Protein AF-A0A420N0X0-F1 (afdb_monomer_lite)

Foldseek 3Di:
DPVVVVVVVVVVVVCVQQVQWDKAKAAWDQDPLDHQWIWGPRDQFWIKIFRVVQFPDKDDDPPRMIMTTGHPPGDIDIPGDDDDPDDDDPDDDDDDCPPPDLLADAAPAADDDPPAFAAQDAAPPDPPVPPPPPDPDDQFFPVLLSNVFDPAAPQRDDTSYCFQVRSQNSNCVSVVVVQQDDDPLARAFDPGPSRGGRALRSVVSVLV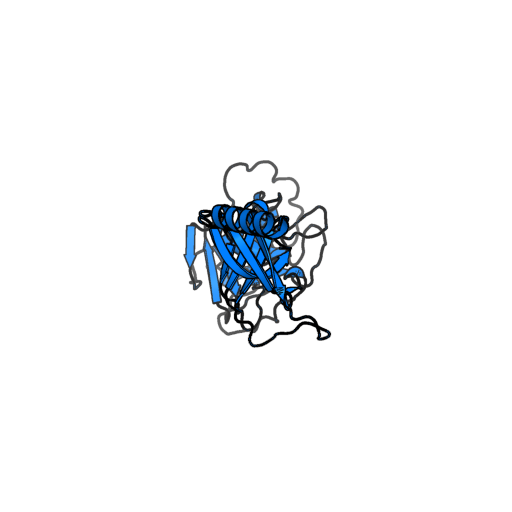VPFPDKDQDDAAPPAKKWKWFDDSVRRVRTGTWMAGSPNSYIRGPHDHPPTGIIIGGD

Structure (mmCIF, N/CA/C/O backbone):
data_AF-A0A420N0X0-F1
#
_entry.id   AF-A0A420N0X0-F1
#
loop_
_atom_site.group_PDB
_atom_site.id
_atom_site.type_symbol
_atom_site.label_atom_id
_atom_site.label_alt_id
_atom_site.label_comp_id
_atom_site.label_asym_id
_atom_site.label_entity_id
_atom_site.label_seq_id
_atom_site.pdbx_PDB_ins_code
_atom_site.Cartn_x
_atom_site.Cartn_y
_atom_site.Cartn_z
_atom_site.occupancy
_atom_site.B_iso_or_equiv
_atom_site.auth_seq_id
_atom_site.auth_comp_id
_atom_site.auth_asym_id
_atom_site.auth_atom_id
_atom_site.pdbx_PDB_model_num
ATOM 1 N N . MET A 1 1 ? 3.511 55.403 36.214 1.00 52.53 1 MET A N 1
ATOM 2 C CA . MET A 1 1 ? 2.326 54.739 36.809 1.00 52.53 1 MET A CA 1
ATOM 3 C C . MET A 1 1 ? 1.288 54.329 35.747 1.00 52.53 1 MET A C 1
ATOM 5 O O . MET A 1 1 ? 0.182 53.965 36.110 1.00 52.53 1 MET A O 1
ATOM 9 N N . THR A 1 2 ? 1.637 54.361 34.453 1.00 56.25 2 THR A N 1
ATOM 10 C CA . THR A 1 2 ? 0.766 54.036 33.304 1.00 56.25 2 THR A CA 1
ATOM 11 C C . THR A 1 2 ? 1.051 52.654 32.694 1.00 56.25 2 THR A C 1
ATOM 13 O O . THR A 1 2 ? 0.109 52.002 32.267 1.00 56.25 2 THR A O 1
ATOM 16 N N . ASP A 1 3 ? 2.294 52.160 32.768 1.00 58.34 3 ASP A N 1
ATOM 17 C CA . ASP A 1 3 ? 2.718 50.844 32.235 1.00 58.34 3 ASP A CA 1
ATOM 18 C C . ASP A 1 3 ? 1.983 49.650 32.867 1.00 58.34 3 ASP A C 1
ATOM 20 O O . ASP A 1 3 ? 1.479 48.767 32.182 1.00 58.34 3 ASP A O 1
ATOM 24 N N . TYR A 1 4 ? 1.833 49.658 34.196 1.00 57.97 4 TYR A N 1
ATOM 25 C CA . TYR A 1 4 ? 1.230 48.539 34.931 1.00 57.97 4 TYR A CA 1
ATOM 26 C C . TYR A 1 4 ? -0.232 48.266 34.547 1.00 57.97 4 TYR A C 1
ATOM 28 O O . TYR A 1 4 ? -0.685 47.126 34.620 1.00 57.97 4 TYR A O 1
ATOM 36 N N . ASN A 1 5 ? -0.976 49.299 34.138 1.00 63.66 5 ASN A N 1
ATOM 37 C CA . ASN A 1 5 ? -2.372 49.144 33.730 1.00 63.66 5 ASN A CA 1
ATOM 38 C C . ASN A 1 5 ? -2.495 48.616 32.295 1.00 63.66 5 ASN A C 1
ATOM 40 O O . ASN A 1 5 ? -3.451 47.902 31.998 1.00 63.66 5 ASN A O 1
ATOM 44 N N . GLU A 1 6 ? -1.548 48.935 31.410 1.00 67.44 6 GLU A N 1
ATOM 45 C CA . GLU A 1 6 ? -1.510 48.364 30.060 1.00 67.44 6 GLU A CA 1
ATOM 46 C C . GLU A 1 6 ? -1.116 46.885 30.103 1.00 67.44 6 GLU A C 1
ATOM 48 O O . GLU A 1 6 ? -1.790 46.059 29.480 1.00 67.44 6 GLU A O 1
ATOM 53 N N . ASP A 1 7 ? -0.128 46.530 30.927 1.00 71.69 7 ASP A N 1
ATOM 54 C CA . ASP A 1 7 ? 0.277 45.140 31.142 1.00 71.69 7 ASP A CA 1
ATOM 55 C C . ASP A 1 7 ? -0.842 44.304 31.770 1.00 71.69 7 ASP A C 1
ATOM 57 O O . ASP A 1 7 ? -1.149 43.211 31.287 1.00 71.69 7 ASP A O 1
ATOM 61 N N . LEU A 1 8 ? -1.528 44.829 32.791 1.00 72.06 8 LEU A N 1
ATOM 62 C CA . LEU A 1 8 ? -2.648 44.125 33.419 1.00 72.06 8 LEU A CA 1
ATOM 63 C C . LEU A 1 8 ? -3.812 43.916 32.440 1.00 72.06 8 LEU A C 1
ATOM 65 O O . LEU A 1 8 ? -4.370 42.822 32.370 1.00 72.06 8 LEU A O 1
ATOM 69 N N . ASN A 1 9 ? -4.159 44.927 31.640 1.00 76.00 9 ASN A N 1
ATOM 70 C CA . ASN A 1 9 ? -5.218 44.807 30.635 1.00 76.00 9 ASN A CA 1
ATOM 71 C C . ASN A 1 9 ? -4.851 43.820 29.518 1.00 76.00 9 ASN A C 1
ATOM 73 O O . ASN A 1 9 ? -5.717 43.086 29.033 1.00 76.00 9 ASN A O 1
ATOM 77 N N . LYS A 1 10 ? -3.574 43.760 29.127 1.00 73.88 10 LYS A N 1
ATOM 78 C CA . LYS A 1 10 ? -3.067 42.778 28.165 1.00 73.88 10 LYS A CA 1
ATOM 79 C C . LYS A 1 10 ? -3.180 41.357 28.718 1.00 73.88 10 LYS A C 1
ATOM 81 O O . LYS A 1 10 ? -3.700 40.487 28.023 1.00 73.88 10 LYS A O 1
ATOM 86 N N . ILE A 1 11 ? -2.795 41.148 29.978 1.00 72.00 11 ILE A N 1
ATOM 87 C CA . ILE A 1 11 ? -2.920 39.858 30.673 1.00 72.00 11 ILE A CA 1
ATOM 88 C C . ILE A 1 11 ? -4.391 39.432 30.769 1.00 72.00 11 ILE A C 1
ATOM 90 O O . ILE A 1 11 ? -4.732 38.317 30.382 1.00 72.00 11 ILE A O 1
ATOM 94 N N . LEU A 1 12 ? -5.285 40.328 31.201 1.00 77.06 12 LEU A N 1
ATOM 95 C CA . LEU A 1 12 ? -6.719 40.034 31.317 1.00 77.06 12 LEU A CA 1
ATOM 96 C C . LEU A 1 12 ? -7.356 39.677 29.965 1.00 77.06 12 LEU A C 1
ATOM 98 O O . LEU A 1 12 ? -8.193 38.779 29.891 1.00 77.06 12 LEU A O 1
ATOM 102 N N . LYS A 1 13 ? -6.942 40.340 28.878 1.00 74.31 13 LYS A N 1
ATOM 103 C CA . LYS A 1 13 ? -7.421 40.043 27.520 1.00 74.31 13 LYS A CA 1
ATOM 104 C C . LYS A 1 13 ? -6.895 38.701 26.996 1.00 74.31 13 LYS A C 1
ATOM 106 O O . LYS A 1 13 ? -7.635 37.980 26.322 1.00 74.31 13 LYS A O 1
ATOM 111 N N . MET A 1 14 ? -5.647 38.350 27.314 1.00 71.94 14 MET A N 1
ATOM 112 C CA . MET A 1 14 ? -5.071 37.040 26.989 1.00 71.94 14 MET A CA 1
ATOM 113 C C . MET A 1 14 ? -5.798 35.923 27.744 1.00 71.94 14 MET A C 1
ATOM 115 O O . MET A 1 14 ? -6.245 34.966 27.119 1.00 71.94 14 MET A O 1
ATOM 119 N N . GLU A 1 15 ? -6.023 36.080 29.049 1.00 74.12 15 GLU A N 1
ATOM 120 C CA . GLU A 1 15 ? -6.767 35.1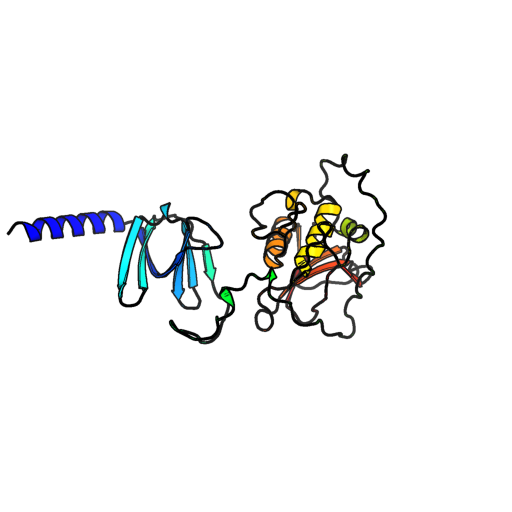11 29.866 1.00 74.12 15 GLU A CA 1
ATOM 121 C C . GLU A 1 15 ? -8.215 34.935 29.397 1.00 74.12 15 GLU A C 1
ATOM 123 O O . GLU A 1 15 ? -8.690 33.808 29.248 1.00 74.12 15 GLU A O 1
ATOM 128 N N . ALA A 1 16 ? -8.906 36.025 29.049 1.00 74.00 16 ALA A N 1
ATOM 129 C CA . ALA A 1 16 ? -10.247 35.943 28.474 1.00 74.00 16 ALA A CA 1
ATOM 130 C C . ALA A 1 16 ? -10.266 35.123 27.169 1.00 74.00 16 ALA A C 1
ATOM 132 O O . ALA A 1 16 ? -11.158 34.298 26.973 1.00 74.00 16 ALA A O 1
ATOM 133 N N . THR A 1 17 ? -9.253 35.294 26.312 1.00 72.94 17 THR A N 1
ATOM 134 C CA . THR A 1 17 ? -9.111 34.560 25.040 1.00 72.94 17 THR A CA 1
ATOM 135 C C . THR A 1 17 ? -8.768 33.081 25.266 1.00 72.94 17 THR A C 1
ATOM 137 O O . THR A 1 17 ? -9.271 32.210 24.559 1.00 72.94 17 THR A O 1
ATOM 140 N N . ARG A 1 18 ? -7.962 32.780 26.290 1.00 82.00 18 ARG A N 1
ATOM 141 C CA . ARG A 1 18 ? -7.513 31.422 26.641 1.00 82.00 18 ARG A CA 1
ATOM 142 C C . ARG A 1 18 ? -8.546 30.615 27.431 1.00 82.00 18 ARG A C 1
ATOM 144 O O . ARG A 1 18 ? -8.482 29.391 27.408 1.00 82.00 18 ARG A O 1
ATOM 151 N N . SER A 1 19 ? -9.507 31.270 28.086 1.00 78.12 19 SER A N 1
ATOM 152 C CA . SER A 1 19 ? -10.471 30.659 29.024 1.00 78.12 19 SER A CA 1
ATOM 153 C C . SER A 1 19 ? -11.288 29.478 28.476 1.00 78.12 19 SER A C 1
ATOM 155 O O . SER A 1 19 ? -11.761 28.647 29.247 1.00 78.12 19 SER A O 1
ATOM 157 N N . SER A 1 20 ? -11.442 29.381 27.153 1.00 78.25 20 SER A N 1
ATOM 158 C CA . SER A 1 20 ? -12.161 28.296 26.469 1.00 78.25 20 SER A CA 1
ATOM 159 C C . SER A 1 20 ? -11.265 27.439 25.570 1.00 78.25 20 SER A C 1
ATOM 161 O O . SER A 1 20 ? -11.764 26.595 24.831 1.00 78.25 20 SER A O 1
ATOM 163 N N . ALA A 1 21 ? -9.951 27.650 25.602 1.00 87.06 21 ALA A N 1
ATOM 164 C CA . ALA A 1 21 ? -8.992 26.967 24.748 1.00 87.06 21 ALA A CA 1
ATOM 165 C C . ALA A 1 21 ? -8.306 25.808 25.470 1.00 87.06 21 ALA A C 1
ATOM 167 O O . ALA A 1 21 ? -8.185 25.785 26.694 1.00 87.06 21 ALA A O 1
ATOM 168 N N . ILE A 1 22 ? -7.820 24.847 24.689 1.00 87.88 22 ILE A N 1
ATOM 169 C CA . ILE A 1 22 ? -7.028 23.724 25.189 1.00 87.88 22 ILE A CA 1
ATOM 170 C C . ILE A 1 22 ? -5.561 24.040 24.924 1.00 87.88 22 ILE A C 1
ATOM 172 O O . ILE A 1 22 ? -5.190 24.344 23.788 1.00 87.88 22 ILE A O 1
ATOM 176 N N . SER A 1 23 ? -4.727 23.981 25.960 1.00 91.38 23 SER A N 1
ATOM 177 C CA . SER A 1 23 ? -3.298 24.240 25.822 1.00 91.38 23 SER A CA 1
ATOM 178 C C . SER A 1 23 ? -2.506 22.967 25.528 1.00 91.38 23 SER A C 1
ATOM 180 O O . SER A 1 23 ? -2.773 21.898 26.079 1.00 91.38 23 SER A O 1
ATOM 182 N N . TYR A 1 24 ? -1.499 23.102 24.667 1.00 90.00 24 TYR A N 1
ATOM 183 C CA . TYR A 1 24 ? -0.512 22.067 24.375 1.00 90.00 24 TYR A CA 1
ATOM 184 C C . TYR A 1 24 ? 0.879 22.662 24.523 1.00 90.00 24 TYR A C 1
ATOM 186 O O . TYR A 1 24 ? 1.137 23.769 24.057 1.00 90.00 24 TYR A O 1
ATOM 194 N N . GLU A 1 25 ? 1.781 21.929 25.162 1.00 90.88 25 GLU A N 1
ATOM 195 C CA . GLU A 1 25 ? 3.159 22.365 25.357 1.00 90.88 25 GLU A CA 1
ATOM 196 C C . GLU A 1 25 ? 4.119 21.315 24.818 1.00 90.88 25 GLU A C 1
ATOM 198 O O . GLU A 1 25 ? 3.976 20.131 25.119 1.00 90.88 25 GLU A O 1
ATOM 203 N N . GLY A 1 26 ? 5.098 21.748 24.029 1.00 87.88 26 GLY A N 1
ATOM 204 C CA . GLY A 1 26 ? 6.018 20.840 23.363 1.00 87.88 26 GLY A CA 1
ATOM 205 C C . GLY A 1 26 ? 7.037 21.552 22.488 1.00 87.88 26 GLY A C 1
ATOM 206 O O . GLY A 1 26 ? 7.177 22.769 22.543 1.00 87.88 26 GLY A O 1
ATOM 207 N N . HIS A 1 27 ? 7.748 20.792 21.663 1.00 85.56 27 HIS A N 1
ATOM 208 C CA . HIS A 1 27 ? 8.569 21.353 20.587 1.00 85.56 27 HIS A CA 1
ATOM 209 C C . HIS A 1 27 ? 7.736 21.523 19.323 1.00 85.56 27 HIS A C 1
ATOM 211 O O . HIS A 1 27 ? 6.922 20.651 19.020 1.00 85.56 27 HIS A O 1
ATOM 217 N N . SER A 1 28 ? 7.957 22.602 18.575 1.00 86.44 28 SER A N 1
ATOM 218 C CA . SER A 1 28 ? 7.188 22.878 17.361 1.00 86.44 28 SER A CA 1
ATOM 219 C C . SER A 1 28 ? 8.003 22.910 16.085 1.00 86.44 28 SER A C 1
ATOM 221 O O . SER A 1 28 ? 9.172 23.299 16.084 1.00 86.44 28 SER A O 1
ATOM 223 N N . ARG A 1 29 ? 7.346 22.554 14.982 1.00 83.69 29 ARG A N 1
ATOM 224 C CA . ARG A 1 29 ? 7.850 22.707 13.615 1.00 83.69 29 ARG A CA 1
ATOM 225 C C . ARG A 1 29 ? 6.670 22.770 12.649 1.00 83.69 29 ARG A C 1
ATOM 227 O O . ARG A 1 29 ? 5.638 22.165 12.925 1.00 83.69 29 ARG A O 1
ATOM 234 N N . ASP A 1 30 ? 6.847 23.424 11.511 1.00 80.94 30 ASP A N 1
ATOM 235 C CA . ASP A 1 30 ? 5.879 23.366 10.414 1.00 80.94 30 ASP A CA 1
ATOM 236 C C . ASP A 1 30 ? 5.647 21.908 9.987 1.00 80.94 30 ASP A C 1
ATOM 238 O O . ASP A 1 30 ? 6.602 21.134 9.808 1.00 80.94 30 ASP A O 1
ATOM 242 N N . ASP A 1 31 ? 4.383 21.527 9.813 1.00 78.19 31 ASP A N 1
ATOM 243 C CA . ASP A 1 31 ? 4.029 20.212 9.297 1.00 78.19 31 ASP A CA 1
ATOM 244 C C . ASP A 1 31 ? 4.279 20.154 7.789 1.00 78.19 31 ASP A C 1
ATOM 246 O O . ASP A 1 31 ? 3.581 20.756 6.974 1.00 78.19 31 ASP A O 1
ATOM 250 N N . ARG A 1 32 ? 5.286 19.380 7.386 1.00 75.38 32 ARG A N 1
ATOM 251 C CA . ARG A 1 32 ? 5.623 19.213 5.966 1.00 75.38 32 ARG A CA 1
ATOM 252 C C . ARG A 1 32 ? 4.644 18.322 5.207 1.00 75.38 32 ARG A C 1
ATOM 254 O O . ARG A 1 32 ? 4.681 18.319 3.979 1.00 75.38 32 ARG A O 1
ATOM 261 N N . ASN A 1 33 ? 3.811 17.551 5.904 1.00 66.44 33 ASN A N 1
ATOM 262 C CA . ASN A 1 33 ? 2.796 16.709 5.273 1.00 66.44 33 ASN A CA 1
ATOM 263 C C . ASN A 1 33 ? 1.475 17.463 5.075 1.00 66.44 33 ASN A C 1
ATOM 265 O O . ASN A 1 33 ? 0.725 17.125 4.163 1.00 66.44 33 ASN A O 1
ATOM 269 N N . PHE A 1 34 ? 1.217 18.493 5.887 1.00 71.25 34 PHE A N 1
ATOM 270 C CA . PHE A 1 34 ? -0.004 19.296 5.851 1.00 71.25 34 PHE A CA 1
ATOM 271 C C . PHE A 1 34 ? 0.348 20.795 5.845 1.00 71.25 34 PHE A C 1
ATOM 273 O O . PHE A 1 34 ? 0.503 21.393 6.907 1.00 71.25 34 PHE A O 1
ATOM 280 N N . PRO A 1 35 ? 0.505 21.428 4.665 1.00 82.31 35 PRO A N 1
ATOM 281 C CA . PRO A 1 35 ? 0.811 22.855 4.578 1.00 82.31 35 PRO A CA 1
ATOM 282 C C . PRO A 1 35 ? -0.202 23.711 5.348 1.00 82.31 35 PRO A C 1
ATOM 284 O O . PRO A 1 35 ? -1.406 23.525 5.192 1.00 82.31 35 PRO A O 1
ATOM 287 N N . GLY A 1 36 ? 0.292 24.657 6.150 1.00 85.81 36 GLY A N 1
ATOM 288 C CA . GLY A 1 36 ? -0.541 25.480 7.035 1.00 85.81 36 GLY A CA 1
ATOM 289 C C . GLY A 1 36 ? -0.855 24.832 8.385 1.00 85.81 36 GLY A C 1
ATOM 290 O O . GLY A 1 36 ? -1.659 25.376 9.133 1.00 85.81 36 GLY A O 1
ATOM 291 N N . HIS A 1 37 ? -0.242 23.687 8.704 1.00 90.31 37 HIS A N 1
ATOM 292 C CA . HIS A 1 37 ? -0.317 23.081 10.028 1.00 90.31 37 HIS A CA 1
ATOM 293 C C . HIS A 1 37 ? 0.990 23.232 10.812 1.00 90.31 37 HIS A C 1
ATOM 295 O O . HIS A 1 37 ? 2.091 23.199 10.257 1.00 90.31 37 HIS A O 1
ATOM 301 N N . LEU A 1 38 ? 0.853 23.283 12.135 1.00 88.31 38 LEU A N 1
ATOM 302 C CA . LEU A 1 38 ? 1.939 23.253 13.101 1.00 88.31 38 LEU A CA 1
ATOM 303 C C . LEU A 1 38 ? 1.963 21.902 13.824 1.00 88.31 38 LEU A C 1
ATOM 305 O O . LEU A 1 38 ? 0.990 21.505 14.473 1.00 88.31 38 LEU A O 1
ATOM 309 N N . LEU A 1 39 ? 3.104 21.217 13.764 1.00 86.75 39 LEU A N 1
ATOM 310 C CA . LEU A 1 39 ? 3.369 20.055 14.604 1.00 86.75 39 LEU A CA 1
ATOM 311 C C . LEU A 1 39 ? 3.791 20.505 15.999 1.00 86.75 39 LEU A C 1
ATOM 313 O O . LEU A 1 39 ? 4.674 21.348 16.136 1.00 86.75 39 LEU A O 1
ATOM 317 N N . VAL A 1 40 ? 3.215 19.885 17.027 1.00 88.56 40 VAL A N 1
ATOM 318 C CA . VAL A 1 40 ? 3.589 20.049 18.434 1.00 88.56 40 VAL A CA 1
ATOM 319 C C . VAL A 1 40 ? 3.908 18.690 19.042 1.00 88.56 40 VAL A C 1
ATOM 321 O O . VAL A 1 40 ? 3.034 17.848 19.258 1.00 88.56 40 VAL A O 1
ATOM 324 N N . VAL A 1 41 ? 5.187 18.484 19.340 1.00 83.19 41 VAL A N 1
ATOM 325 C CA . VAL A 1 41 ? 5.725 17.298 20.009 1.00 83.19 41 VAL A CA 1
ATOM 326 C C . VAL A 1 41 ? 5.617 17.504 21.515 1.00 83.19 41 VAL A C 1
ATOM 328 O O . VAL A 1 41 ? 6.493 18.110 22.132 1.00 83.19 41 VAL A O 1
ATOM 331 N N . VAL A 1 42 ? 4.525 17.016 22.102 1.00 83.25 42 VAL A N 1
ATOM 332 C CA . VAL A 1 42 ? 4.244 17.131 23.545 1.00 83.25 42 VAL A CA 1
ATOM 333 C C . VAL A 1 42 ? 5.092 16.145 24.344 1.00 83.25 42 VAL A C 1
ATOM 335 O O . VAL A 1 42 ? 5.562 16.441 25.442 1.00 83.25 42 VAL A O 1
ATOM 338 N N . SER A 1 43 ? 5.315 14.960 23.783 1.00 73.31 43 SER A N 1
ATOM 339 C CA . SER A 1 43 ? 6.202 13.943 24.338 1.00 73.31 43 SER A CA 1
ATOM 340 C C . SER A 1 43 ? 6.759 13.060 23.214 1.00 73.31 43 SER A C 1
ATOM 342 O O . SER A 1 43 ? 6.263 13.132 22.087 1.00 73.31 43 SER A O 1
ATOM 344 N N . PRO A 1 44 ? 7.733 12.174 23.496 1.00 62.12 44 PRO A N 1
ATOM 345 C CA . PRO A 1 44 ? 8.214 11.193 22.517 1.00 62.12 44 PRO A CA 1
ATOM 346 C C . PRO A 1 44 ? 7.115 10.289 21.936 1.00 62.12 44 PRO A C 1
ATOM 348 O O . PRO A 1 44 ? 7.302 9.667 20.898 1.00 62.12 44 PRO A O 1
ATOM 351 N N . GLU A 1 45 ? 5.970 10.189 22.611 1.00 58.69 45 GLU A N 1
ATOM 352 C CA . GLU A 1 45 ? 4.874 9.296 22.237 1.00 58.69 45 GLU A CA 1
ATOM 353 C C . GLU A 1 45 ? 3.652 10.037 21.697 1.00 58.69 45 GLU A C 1
ATOM 355 O O . GLU A 1 45 ? 2.704 9.397 21.237 1.00 58.69 45 GLU A O 1
ATOM 360 N N . VAL A 1 46 ? 3.640 11.366 21.796 1.00 71.50 46 VAL A N 1
ATOM 361 C CA . VAL A 1 46 ? 2.466 12.185 21.521 1.00 71.50 46 VAL A CA 1
ATOM 362 C C . VAL A 1 46 ? 2.885 13.407 20.723 1.00 71.50 46 VAL A C 1
ATOM 364 O O . VAL A 1 46 ? 3.448 14.365 21.259 1.00 71.50 46 VAL A O 1
ATOM 367 N N . ILE A 1 47 ? 2.551 13.368 19.438 1.00 83.25 47 ILE A N 1
ATOM 368 C CA . ILE A 1 47 ? 2.690 14.492 18.522 1.00 83.25 47 ILE A CA 1
ATOM 369 C C . ILE A 1 47 ? 1.292 14.878 18.053 1.00 83.25 47 ILE A C 1
ATOM 371 O O . ILE A 1 47 ? 0.470 14.014 17.743 1.00 83.25 47 ILE A O 1
ATOM 375 N N . TYR A 1 48 ? 1.020 16.173 18.006 1.00 86.81 48 TYR A N 1
ATOM 376 C CA . TYR A 1 48 ? -0.195 16.712 17.415 1.00 86.81 48 TYR A CA 1
ATOM 377 C C . TYR A 1 48 ? 0.151 17.531 16.181 1.00 86.81 48 TYR A C 1
ATOM 379 O O . TYR A 1 48 ? 1.145 18.245 16.197 1.00 86.81 48 TYR A O 1
ATOM 387 N N . SER A 1 49 ? -0.668 17.447 15.138 1.00 89.56 49 SER A N 1
ATOM 388 C CA . SER A 1 49 ? -0.681 18.417 14.040 1.00 89.56 49 SER A CA 1
ATOM 389 C C . SER A 1 49 ? -1.966 19.228 14.129 1.00 89.56 49 SER A C 1
ATOM 391 O O . SER A 1 49 ? -3.055 18.642 14.145 1.00 89.56 49 SER A O 1
ATOM 393 N N . PHE A 1 50 ? -1.842 20.550 14.220 1.00 91.94 50 PHE A N 1
ATOM 394 C CA . PHE A 1 50 ? -2.964 21.488 14.276 1.00 91.94 50 PHE A CA 1
ATOM 395 C C . PHE A 1 50 ? -2.919 22.418 13.074 1.00 91.94 50 PHE A C 1
ATOM 397 O O . PHE A 1 50 ? -1.841 22.882 12.723 1.00 91.94 50 PHE A O 1
ATOM 404 N N . ASP A 1 51 ? -4.071 22.723 12.484 1.00 91.06 51 ASP A N 1
ATOM 405 C CA . ASP A 1 51 ? -4.184 23.823 11.523 1.00 91.06 51 ASP A CA 1
ATOM 406 C C . ASP A 1 51 ? -3.800 25.137 12.231 1.00 91.06 51 ASP A C 1
ATOM 408 O O . ASP A 1 51 ? -4.275 25.409 13.338 1.00 91.06 51 ASP A O 1
ATOM 412 N N . GLU A 1 52 ? -2.923 25.947 11.635 1.00 91.81 52 GLU A N 1
ATOM 413 C CA . GLU A 1 52 ? -2.482 27.213 12.231 1.00 91.81 52 GLU A CA 1
ATOM 414 C C . GLU A 1 52 ? -3.649 28.174 12.491 1.00 91.81 52 GLU A C 1
ATOM 416 O O . GLU A 1 52 ? -3.588 28.974 13.423 1.00 91.81 52 GLU A O 1
ATOM 421 N N . THR A 1 53 ? -4.740 28.072 11.725 1.00 91.81 53 THR A N 1
ATOM 422 C CA . THR A 1 53 ? -5.953 28.883 11.914 1.00 91.81 53 THR A CA 1
ATOM 423 C C . THR A 1 53 ? -6.749 28.500 13.169 1.00 91.81 53 THR A C 1
ATOM 425 O O . THR A 1 53 ? -7.530 29.313 13.679 1.00 91.81 53 THR A O 1
ATOM 428 N N . ASP A 1 54 ? -6.526 27.297 13.709 1.00 91.00 54 ASP A N 1
ATOM 429 C CA . ASP A 1 54 ? -7.118 26.828 14.966 1.00 91.00 54 ASP A CA 1
ATOM 430 C C . ASP A 1 54 ? -6.280 27.213 16.200 1.00 91.00 54 ASP A C 1
ATOM 432 O O . ASP A 1 54 ? -6.770 27.124 17.336 1.00 91.00 54 ASP A O 1
ATOM 436 N N . ILE A 1 55 ? -5.039 27.674 15.997 1.00 92.44 55 ILE A N 1
ATOM 437 C CA . ILE A 1 55 ? -4.145 28.158 17.052 1.00 92.44 55 ILE A CA 1
ATOM 438 C C . ILE A 1 55 ? -4.469 29.623 17.335 1.00 92.44 55 ILE A C 1
ATOM 440 O O . ILE A 1 55 ? -4.219 30.510 16.523 1.00 92.44 55 ILE A O 1
ATOM 444 N N . ILE A 1 56 ? -5.028 29.891 18.513 1.00 92.12 56 ILE A N 1
ATOM 445 C CA . ILE A 1 56 ? -5.486 31.236 18.882 1.00 92.12 56 ILE A CA 1
ATOM 446 C C . ILE A 1 56 ? -4.414 32.056 19.604 1.00 92.12 56 ILE A C 1
ATOM 448 O O . ILE A 1 56 ? -4.524 33.278 19.665 1.00 92.12 56 ILE A O 1
ATOM 452 N N . ASP A 1 57 ? -3.405 31.392 20.171 1.00 90.50 57 ASP A N 1
ATOM 453 C CA . ASP A 1 57 ? -2.284 32.043 20.843 1.00 90.50 57 ASP A CA 1
ATOM 454 C C . ASP A 1 57 ? -1.057 31.122 20.897 1.00 90.50 57 ASP A C 1
ATOM 456 O O . ASP A 1 57 ? -1.187 29.891 20.900 1.00 90.50 57 ASP A O 1
ATOM 460 N N . ARG A 1 58 ? 0.134 31.726 20.970 1.00 91.69 58 ARG A N 1
ATOM 461 C CA . ARG A 1 58 ? 1.418 31.029 21.092 1.00 91.69 58 ARG A CA 1
ATOM 462 C C . ARG A 1 58 ? 2.354 31.765 22.044 1.00 91.69 58 ARG A C 1
ATOM 464 O O . ARG A 1 58 ? 2.525 32.977 21.960 1.00 91.69 58 ARG A O 1
ATOM 471 N N . GLU A 1 59 ? 3.005 31.004 22.907 1.00 91.69 59 GLU A N 1
ATOM 472 C CA . GLU A 1 59 ? 4.036 31.478 23.822 1.00 91.69 59 GLU A CA 1
ATOM 473 C C . GLU A 1 59 ? 5.330 30.711 23.547 1.00 91.69 59 GLU A C 1
ATOM 475 O O . GLU A 1 59 ? 5.347 29.476 23.553 1.00 91.69 59 GLU A O 1
ATOM 480 N N . GLU A 1 60 ? 6.410 31.442 23.274 1.00 86.38 60 GLU A N 1
ATOM 481 C CA . GLU A 1 60 ? 7.744 30.866 23.122 1.00 86.38 60 GLU A CA 1
ATOM 482 C C . GLU A 1 60 ? 8.400 30.734 24.497 1.00 86.38 60 GLU A C 1
ATOM 484 O O . GLU A 1 60 ? 8.640 31.722 25.190 1.00 86.38 60 GLU A O 1
ATOM 489 N N . ASN A 1 61 ? 8.714 29.499 24.877 1.00 80.31 61 ASN A N 1
ATOM 490 C CA . ASN A 1 61 ? 9.470 29.190 26.080 1.00 80.31 61 ASN A CA 1
ATOM 491 C C . ASN A 1 61 ? 10.958 29.030 25.734 1.00 80.31 61 ASN A C 1
ATOM 493 O O . ASN A 1 61 ? 11.359 28.845 24.580 1.00 80.31 61 ASN A O 1
ATOM 497 N N . SER A 1 62 ? 11.813 29.053 26.754 1.00 72.31 62 SER A N 1
ATOM 498 C CA . SER A 1 62 ? 13.243 28.801 26.576 1.00 72.31 62 SER A CA 1
ATOM 499 C C . SER A 1 62 ? 13.508 27.405 25.979 1.00 72.31 62 SER A C 1
ATOM 501 O O . SER A 1 62 ? 12.832 26.424 26.292 1.00 72.31 62 SER A O 1
ATOM 503 N N . GLY A 1 63 ? 14.509 27.306 25.096 1.00 61.47 63 GLY A N 1
ATOM 504 C CA . GLY A 1 63 ? 14.973 26.022 24.549 1.00 61.47 63 GLY A CA 1
ATOM 505 C C . GLY A 1 63 ? 14.082 25.393 23.468 1.00 61.47 63 GLY A C 1
ATOM 506 O O . GLY A 1 63 ? 13.939 24.172 23.445 1.00 61.47 63 GLY A O 1
ATOM 507 N N . HIS A 1 64 ? 13.499 26.196 22.567 1.00 67.31 64 HIS A N 1
ATOM 508 C CA . HIS A 1 64 ? 12.648 25.740 21.447 1.00 67.31 64 HIS A CA 1
ATOM 509 C C . HIS A 1 64 ? 11.371 25.004 21.872 1.00 67.31 64 HIS A C 1
ATOM 511 O O . HIS A 1 64 ? 10.813 24.215 21.103 1.00 67.31 64 HIS A O 1
ATOM 517 N N . ARG A 1 65 ? 10.926 25.216 23.110 1.00 79.56 65 ARG A N 1
ATOM 518 C CA . ARG A 1 65 ? 9.609 24.778 23.559 1.00 79.56 65 ARG A CA 1
ATOM 519 C C . ARG A 1 65 ? 8.624 25.894 23.281 1.00 79.56 65 ARG A C 1
ATOM 521 O O . ARG A 1 65 ? 8.936 27.058 23.499 1.00 79.56 65 ARG A O 1
ATOM 528 N N . ILE A 1 66 ? 7.431 25.536 22.852 1.00 88.94 66 ILE A N 1
ATOM 529 C 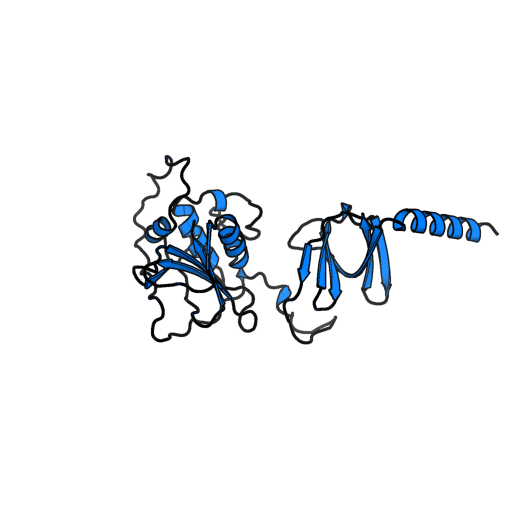CA . ILE A 1 66 ? 6.317 26.464 22.764 1.00 88.94 66 ILE A CA 1
ATOM 530 C C . ILE A 1 66 ? 5.153 25.930 23.581 1.00 88.94 66 ILE A C 1
ATOM 532 O O . ILE A 1 66 ? 5.005 24.718 23.775 1.00 88.94 66 ILE A O 1
ATOM 536 N N . ARG A 1 67 ? 4.305 26.844 24.030 1.00 92.81 67 ARG A N 1
ATOM 537 C CA . ARG A 1 67 ? 2.953 26.534 24.468 1.00 92.81 67 ARG A CA 1
ATOM 538 C C . ARG A 1 67 ? 1.986 27.175 23.486 1.00 92.81 67 ARG A C 1
ATOM 540 O O . ARG A 1 67 ? 2.096 28.361 23.199 1.00 92.81 67 ARG A O 1
ATOM 547 N N . ILE A 1 68 ? 1.055 26.392 22.963 1.00 93.19 68 ILE A N 1
ATOM 548 C CA . ILE A 1 68 ? -0.016 26.886 22.099 1.00 93.19 68 ILE A CA 1
ATOM 549 C C . ILE A 1 68 ? -1.357 26.723 22.787 1.00 93.19 68 ILE A C 1
ATOM 551 O O . ILE A 1 68 ? -1.552 25.790 23.568 1.00 93.19 68 ILE A O 1
ATOM 555 N N . TRP A 1 69 ? -2.289 27.608 22.455 1.00 93.31 69 TRP A N 1
ATOM 556 C CA . TRP A 1 69 ? -3.693 27.482 22.816 1.00 93.31 69 TRP A CA 1
ATOM 557 C C . TRP A 1 69 ? -4.484 27.229 21.549 1.00 93.31 69 TRP A C 1
ATOM 559 O O . TRP A 1 69 ? -4.420 28.004 20.596 1.00 93.31 69 TRP A O 1
ATOM 569 N N . VAL A 1 70 ? -5.221 26.128 21.546 1.00 90.94 70 VAL A N 1
ATOM 570 C CA . VAL A 1 70 ? -6.016 25.678 20.410 1.00 90.94 70 VAL A CA 1
ATOM 571 C C . VAL A 1 70 ? -7.488 25.841 20.760 1.00 90.94 70 VAL A C 1
ATOM 573 O O . VAL A 1 70 ? -7.911 25.517 21.875 1.00 90.94 70 VAL A O 1
ATOM 576 N N . ARG A 1 71 ? -8.280 26.350 19.813 1.00 88.06 71 ARG A N 1
ATOM 577 C CA . ARG A 1 71 ? -9.728 26.527 19.978 1.00 88.06 71 ARG A CA 1
ATOM 578 C C . ARG A 1 71 ? -10.391 25.218 20.433 1.00 88.06 71 ARG A C 1
ATOM 580 O O . ARG A 1 71 ? -10.152 24.162 19.847 1.00 88.06 71 ARG A O 1
ATOM 587 N N . ALA A 1 72 ? -11.257 25.264 21.448 1.00 80.19 72 ALA A N 1
ATOM 588 C CA . ALA A 1 72 ? -12.020 24.078 21.837 1.00 80.19 72 ALA A CA 1
ATOM 589 C C . ALA A 1 72 ? -12.862 23.547 20.664 1.00 80.19 72 ALA A C 1
ATOM 591 O O . ALA A 1 72 ? -13.532 24.305 19.965 1.00 80.19 72 ALA A O 1
ATOM 592 N N . GLY A 1 73 ? -12.818 22.229 20.458 1.00 73.19 73 GLY A N 1
ATOM 593 C CA . GLY A 1 73 ? -13.489 21.553 19.344 1.00 73.19 73 GLY A CA 1
ATOM 594 C C . GLY A 1 73 ? -12.692 21.509 18.035 1.00 73.19 73 GLY A C 1
ATOM 595 O O . GLY A 1 73 ? -13.118 20.809 17.115 1.00 73.19 73 GLY A O 1
ATOM 596 N N . ALA A 1 74 ? -11.539 22.185 17.951 1.00 80.88 74 ALA A N 1
ATOM 597 C CA . ALA A 1 74 ? -10.616 22.046 16.827 1.00 80.88 74 ALA A CA 1
ATOM 598 C C . ALA A 1 74 ? -10.136 20.596 16.673 1.00 80.88 74 ALA A C 1
ATOM 600 O O . ALA A 1 74 ? -9.991 19.850 17.650 1.00 80.88 74 ALA A O 1
ATOM 601 N N . ARG A 1 75 ? -9.880 20.186 15.429 1.00 74.12 75 ARG A N 1
ATOM 602 C CA . ARG A 1 75 ? -9.466 18.815 15.110 1.00 74.12 75 ARG A CA 1
ATOM 603 C C . ARG A 1 75 ? -7.948 18.773 14.979 1.00 74.12 75 ARG A C 1
ATOM 605 O O . ARG A 1 75 ? -7.403 19.167 13.959 1.00 74.12 75 ARG A O 1
ATOM 612 N N . GLY A 1 76 ? -7.274 18.260 16.005 1.00 73.06 76 GLY A N 1
ATOM 613 C CA . GLY A 1 76 ? -5.852 17.924 15.931 1.00 73.06 76 GLY A CA 1
ATOM 614 C C . GLY A 1 76 ? -5.644 16.480 15.480 1.00 73.06 76 GLY A C 1
ATOM 615 O O . GLY A 1 76 ? -6.301 15.567 15.991 1.00 73.06 76 GLY A O 1
ATOM 616 N N . PHE A 1 77 ? -4.704 16.242 14.566 1.00 72.62 77 PHE A N 1
ATOM 617 C CA . PHE A 1 77 ? -4.265 14.880 14.268 1.00 72.62 77 PHE A CA 1
ATOM 618 C C . PHE A 1 77 ? -3.321 14.417 15.374 1.00 72.62 77 PHE A C 1
ATOM 620 O O . PHE A 1 77 ? -2.177 14.862 15.449 1.00 72.62 77 PHE A O 1
ATOM 627 N N . ARG A 1 78 ? -3.799 13.528 16.252 1.00 70.94 78 ARG A N 1
ATOM 628 C CA . ARG A 1 78 ? -2.951 12.875 17.254 1.00 70.94 78 ARG A CA 1
ATOM 629 C C . ARG A 1 78 ? -2.176 11.739 16.600 1.00 70.94 78 ARG A C 1
ATOM 631 O O . ARG A 1 78 ? -2.738 10.691 16.290 1.00 70.94 78 ARG A O 1
ATOM 638 N N . ILE A 1 79 ? -0.876 11.926 16.472 1.00 64.31 79 ILE A N 1
ATOM 639 C CA . ILE A 1 79 ? 0.071 10.905 16.048 1.00 64.31 79 ILE A CA 1
ATOM 640 C C . ILE A 1 79 ? 0.612 10.274 17.337 1.00 64.31 79 ILE A C 1
ATOM 642 O O . ILE A 1 79 ? 1.493 10.825 17.998 1.00 64.31 79 ILE A O 1
ATOM 646 N N . ALA A 1 80 ? 0.006 9.164 17.767 1.00 41.88 80 ALA A N 1
ATOM 647 C CA . ALA A 1 80 ? 0.429 8.441 18.966 1.00 41.88 80 ALA A CA 1
ATOM 648 C C . ALA A 1 80 ? 1.360 7.275 18.601 1.00 41.88 80 ALA A C 1
ATOM 650 O O . ALA A 1 80 ? 0.964 6.421 17.816 1.00 41.88 80 ALA A O 1
ATOM 651 N N . ARG A 1 81 ? 2.554 7.262 19.215 1.00 42.81 81 ARG A N 1
ATOM 652 C CA . ARG A 1 81 ? 3.640 6.257 19.156 1.00 42.81 81 ARG A CA 1
ATOM 653 C C . ARG A 1 81 ? 4.016 5.718 17.760 1.00 42.81 81 ARG A C 1
ATOM 655 O O . ARG A 1 81 ? 3.378 4.815 17.235 1.00 42.81 81 ARG A O 1
ATOM 662 N N . ILE A 1 82 ? 5.192 6.132 17.282 1.00 36.16 82 ILE A N 1
ATOM 663 C CA . ILE A 1 82 ? 6.185 5.180 16.763 1.00 36.16 82 ILE A CA 1
ATOM 664 C C . ILE A 1 82 ? 7.275 5.135 17.830 1.00 36.16 82 ILE A C 1
ATOM 666 O O . ILE A 1 82 ? 7.817 6.166 18.221 1.00 36.16 82 ILE A O 1
ATOM 670 N N . THR A 1 83 ? 7.547 3.953 18.364 1.00 32.84 83 THR A N 1
ATOM 671 C CA . THR A 1 83 ? 8.602 3.748 19.355 1.00 32.84 83 THR A CA 1
ATOM 672 C C . THR A 1 83 ? 9.952 3.925 18.660 1.00 32.84 83 THR A C 1
ATOM 674 O O . THR A 1 83 ? 10.501 2.965 18.136 1.00 32.84 83 THR A O 1
ATOM 677 N N . THR A 1 84 ? 10.509 5.131 18.627 1.00 34.00 84 THR A N 1
ATOM 678 C CA . THR A 1 84 ? 11.946 5.293 18.379 1.00 34.00 84 THR A CA 1
ATOM 679 C C . THR A 1 84 ? 12.610 5.492 19.726 1.00 34.00 84 THR A C 1
ATOM 681 O O . THR A 1 84 ? 12.440 6.526 20.373 1.00 34.00 84 THR A O 1
ATOM 684 N N . GLY A 1 85 ? 13.304 4.450 20.183 1.00 29.50 85 GLY A N 1
ATOM 685 C CA . GLY A 1 85 ? 14.129 4.515 21.378 1.00 29.50 85 GLY A CA 1
ATOM 686 C C . GLY A 1 85 ? 15.066 5.722 21.332 1.00 29.50 85 GLY A C 1
ATOM 687 O O . GLY A 1 85 ? 15.600 6.052 20.280 1.00 29.50 85 GLY A O 1
ATOM 688 N N . ALA A 1 86 ? 15.196 6.368 22.491 1.00 32.28 86 ALA A N 1
ATOM 689 C CA . ALA A 1 86 ? 16.270 7.266 22.909 1.00 32.28 86 ALA A CA 1
ATOM 690 C C . ALA A 1 86 ? 16.981 8.070 21.800 1.00 32.28 86 ALA A C 1
ATOM 692 O O . ALA A 1 86 ? 17.903 7.580 21.153 1.00 32.28 86 ALA A O 1
ATOM 693 N N . GLY A 1 87 ? 16.639 9.354 21.674 1.00 30.55 87 GLY A N 1
ATOM 694 C CA . GLY A 1 87 ? 17.419 10.257 20.834 1.00 30.55 87 GLY A CA 1
ATOM 695 C C . GLY A 1 87 ? 16.877 11.676 20.732 1.00 30.55 87 GLY A C 1
ATOM 696 O O . GLY A 1 87 ? 16.436 12.092 19.670 1.00 30.55 87 GLY A O 1
ATOM 697 N N . SER A 1 88 ? 16.978 12.443 21.820 1.00 33.00 88 SER A N 1
ATOM 698 C CA . SER A 1 88 ? 17.407 13.851 21.703 1.00 33.00 88 SER A CA 1
ATOM 699 C C . SER A 1 88 ? 18.737 13.846 20.904 1.00 33.00 88 SER A C 1
ATOM 701 O O . SER A 1 88 ? 19.466 12.860 20.980 1.00 33.00 88 SER A O 1
ATOM 703 N N . VAL A 1 89 ? 19.137 14.821 20.088 1.00 36.09 89 VAL A N 1
ATOM 704 C CA . VAL A 1 89 ? 19.372 16.220 20.454 1.00 36.09 89 VAL A CA 1
ATOM 705 C C . VAL A 1 89 ? 19.521 17.075 19.185 1.00 36.09 89 VAL A C 1
ATOM 707 O O . VAL A 1 89 ? 19.989 16.618 18.142 1.00 36.09 89 VAL A O 1
ATOM 710 N N . LEU A 1 90 ? 19.185 18.355 19.337 1.00 39.53 90 LEU A N 1
ATOM 711 C CA . LEU A 1 90 ? 19.791 19.496 18.652 1.00 39.53 90 LEU A CA 1
ATOM 712 C C . LEU A 1 90 ? 21.300 19.290 18.377 1.00 39.53 90 LEU A C 1
ATOM 714 O O . LEU A 1 90 ? 22.049 18.917 19.274 1.00 39.53 90 LEU A O 1
ATOM 718 N N . GLY A 1 91 ? 21.748 19.641 17.168 1.00 37.22 91 GLY A N 1
ATOM 719 C CA . GLY A 1 91 ? 23.156 19.921 16.861 1.00 37.22 91 GLY A CA 1
ATOM 720 C C . GLY A 1 91 ? 24.027 18.721 16.459 1.00 37.22 91 GLY A C 1
ATOM 721 O O . GLY A 1 91 ? 24.534 17.989 17.297 1.00 37.22 91 GLY A O 1
ATOM 722 N N . GLY A 1 92 ? 24.311 18.606 15.156 1.00 37.28 92 GLY A N 1
ATOM 723 C CA . GLY A 1 92 ? 25.584 18.057 14.658 1.00 37.28 92 GLY A CA 1
ATOM 724 C C . GLY A 1 92 ? 25.772 16.534 14.553 1.00 37.28 92 GLY A C 1
ATOM 725 O O . GLY A 1 92 ? 26.894 16.116 14.284 1.00 37.28 92 GLY A O 1
ATOM 726 N N . GLY A 1 93 ? 24.737 15.704 14.721 1.00 31.69 93 GLY A N 1
ATOM 727 C CA . GLY A 1 93 ? 24.791 14.247 14.472 1.00 31.69 93 GLY A CA 1
ATOM 728 C C . GLY A 1 93 ? 24.141 13.829 13.139 1.00 31.69 93 GLY A C 1
ATOM 729 O O . GLY A 1 93 ? 23.373 14.616 12.580 1.00 31.69 93 GLY A O 1
ATOM 730 N N . PRO A 1 94 ? 24.419 12.618 12.600 1.00 35.19 94 PRO A N 1
ATOM 731 C CA . PRO A 1 94 ? 23.801 12.157 11.357 1.00 35.19 94 PRO A CA 1
ATOM 732 C C . PRO A 1 94 ? 22.283 12.091 11.543 1.00 35.19 94 PRO A C 1
ATOM 734 O O . PRO A 1 94 ? 21.803 11.591 12.560 1.00 35.19 94 PRO A O 1
ATOM 737 N N . ALA A 1 95 ? 21.546 12.640 10.575 1.00 33.59 95 ALA A N 1
ATOM 738 C CA . ALA A 1 95 ? 20.093 12.753 10.600 1.00 33.59 95 ALA A CA 1
ATOM 739 C C . ALA A 1 95 ? 19.431 11.451 11.077 1.00 33.59 95 ALA A C 1
ATOM 741 O O . ALA A 1 95 ? 19.630 10.386 10.490 1.00 33.59 95 ALA A O 1
ATOM 742 N N . VAL A 1 96 ? 18.630 11.537 12.137 1.00 38.72 96 VAL A N 1
ATOM 743 C CA . VAL A 1 96 ? 17.749 10.435 12.530 1.00 38.72 96 VAL A CA 1
ATOM 744 C C . VAL A 1 96 ? 16.631 10.310 11.468 1.00 38.72 96 VAL A C 1
ATOM 746 O O . VAL A 1 96 ? 16.191 11.327 10.930 1.00 38.72 96 VAL A O 1
ATOM 749 N N . PRO A 1 97 ? 16.164 9.094 11.120 1.00 42.72 97 PRO A N 1
ATOM 750 C CA . PRO A 1 97 ? 15.527 8.784 9.824 1.00 42.72 97 PRO A CA 1
ATOM 751 C C . PRO A 1 97 ? 14.147 9.399 9.530 1.00 42.72 97 PRO A C 1
ATOM 753 O O . PRO A 1 97 ? 13.547 9.065 8.511 1.00 42.72 97 PRO A O 1
ATOM 756 N N . PHE A 1 98 ? 13.613 10.266 10.389 1.00 37.41 98 PHE A N 1
ATOM 757 C CA . PHE A 1 98 ? 12.269 10.838 10.237 1.00 37.41 98 PHE A CA 1
ATOM 758 C C . PHE A 1 98 ? 12.161 11.907 9.135 1.00 37.41 98 PHE A C 1
ATOM 760 O O . PHE A 1 98 ? 11.056 12.212 8.697 1.00 37.41 98 PHE A O 1
ATOM 767 N N . ASP A 1 99 ? 13.285 12.448 8.654 1.00 42.34 99 ASP A N 1
ATOM 768 C CA . ASP A 1 99 ? 13.317 13.398 7.529 1.00 42.34 99 ASP A CA 1
ATOM 769 C C . ASP A 1 99 ? 13.446 12.704 6.152 1.00 42.34 99 ASP A C 1
ATOM 771 O O . ASP A 1 99 ? 13.430 13.375 5.118 1.00 42.34 99 ASP A O 1
ATOM 775 N N . ILE A 1 100 ? 13.562 11.370 6.097 1.00 52.12 100 ILE A N 1
ATOM 776 C CA . ILE A 1 100 ? 13.685 10.642 4.829 1.00 52.12 100 ILE A CA 1
ATOM 777 C C . ILE A 1 100 ? 12.296 10.162 4.395 1.00 52.12 100 ILE A C 1
ATOM 779 O O . ILE A 1 100 ? 11.720 9.263 5.003 1.00 52.12 100 ILE A O 1
ATOM 783 N N . GLY A 1 101 ? 11.757 10.737 3.316 1.00 62.28 101 GLY A N 1
ATOM 784 C CA . GLY A 1 101 ? 10.528 10.231 2.693 1.00 62.28 101 GLY A CA 1
ATOM 785 C C . GLY A 1 101 ? 10.642 8.731 2.382 1.00 62.28 101 GLY A C 1
ATOM 786 O O . GLY A 1 101 ? 11.682 8.287 1.892 1.00 62.28 101 GLY A O 1
ATOM 787 N N . MET A 1 102 ? 9.597 7.944 2.678 1.00 70.31 102 MET A N 1
ATOM 788 C CA . MET A 1 102 ? 9.596 6.471 2.534 1.00 70.31 102 MET A CA 1
ATOM 789 C C . MET A 1 102 ? 9.988 5.985 1.131 1.00 70.31 102 MET A C 1
ATOM 791 O O . MET A 1 102 ? 10.484 4.871 0.975 1.00 70.31 102 MET A O 1
ATOM 795 N N . GLU A 1 103 ? 9.774 6.818 0.115 1.00 78.56 103 GLU A N 1
ATOM 796 C CA . GLU A 1 103 ? 10.189 6.611 -1.271 1.00 78.56 103 GLU A CA 1
ATOM 797 C C . GLU A 1 103 ? 11.710 6.423 -1.439 1.00 78.56 103 GLU A C 1
ATOM 799 O O . GLU A 1 103 ? 12.155 5.793 -2.400 1.00 78.56 103 GLU A O 1
ATOM 804 N N . ASN A 1 104 ? 12.506 6.901 -0.479 1.00 82.50 104 ASN A N 1
ATOM 805 C CA . ASN A 1 104 ? 13.967 6.890 -0.533 1.00 82.50 104 ASN A CA 1
ATOM 806 C C . ASN A 1 104 ? 14.614 5.769 0.295 1.00 82.50 104 ASN A C 1
ATOM 808 O O . ASN A 1 104 ? 15.827 5.586 0.206 1.00 82.50 104 ASN A O 1
ATOM 812 N N . ILE A 1 105 ? 13.843 5.005 1.079 1.00 80.50 105 ILE A N 1
ATOM 813 C CA . ILE A 1 105 ? 14.377 3.922 1.919 1.00 80.50 105 ILE A CA 1
ATOM 814 C C . ILE A 1 105 ? 13.885 2.583 1.392 1.00 80.50 105 ILE A C 1
ATOM 816 O O . ILE A 1 105 ? 12.695 2.286 1.472 1.00 80.50 105 ILE A O 1
ATOM 820 N N . VAL A 1 106 ? 14.799 1.752 0.899 1.00 86.00 106 VAL A N 1
ATOM 821 C CA . VAL A 1 106 ? 14.479 0.395 0.438 1.00 86.00 106 VAL A CA 1
ATOM 822 C C . VAL A 1 106 ? 14.096 -0.476 1.645 1.00 86.00 106 VAL A C 1
ATOM 824 O O . VAL A 1 106 ? 14.823 -0.449 2.643 1.00 86.00 106 VAL A O 1
ATOM 827 N N . PRO A 1 107 ? 12.995 -1.252 1.601 1.00 86.06 107 PRO A N 1
ATOM 828 C CA . PRO A 1 107 ? 12.771 -2.287 2.604 1.00 86.06 107 PRO A CA 1
ATOM 829 C C . PRO A 1 107 ? 13.922 -3.312 2.569 1.00 86.06 107 PRO A C 1
ATOM 831 O O . PRO A 1 107 ? 14.551 -3.489 1.521 1.00 86.06 107 PRO A O 1
ATOM 834 N N . PRO A 1 108 ? 14.213 -4.014 3.678 1.00 88.12 108 PRO A N 1
ATOM 835 C CA . PRO A 1 108 ? 15.201 -5.091 3.661 1.00 88.12 108 PRO A CA 1
ATOM 836 C C . PRO A 1 108 ? 14.818 -6.156 2.622 1.00 88.12 108 PRO A C 1
ATOM 838 O O . PRO A 1 108 ? 13.642 -6.276 2.282 1.00 88.12 108 PRO A O 1
ATOM 841 N N . PRO A 1 109 ? 15.760 -6.961 2.116 1.00 89.00 109 PRO A N 1
ATOM 842 C CA . PRO A 1 109 ? 15.419 -8.067 1.231 1.00 89.00 109 PRO A CA 1
ATOM 843 C C . PRO A 1 109 ? 14.427 -9.042 1.895 1.00 89.00 109 PRO A C 1
ATOM 845 O O . PRO A 1 109 ? 14.574 -9.337 3.086 1.00 89.00 109 PRO A O 1
ATOM 848 N N . PRO A 1 110 ? 13.423 -9.554 1.161 1.00 89.25 110 PRO A N 1
ATOM 849 C CA . PRO A 1 110 ? 12.584 -10.648 1.636 1.00 89.25 110 PRO A CA 1
ATOM 850 C C . PRO A 1 110 ? 13.418 -11.876 2.016 1.00 89.25 110 PRO A C 1
ATOM 852 O O . PRO A 1 110 ? 14.385 -12.211 1.333 1.00 89.25 110 PRO A O 1
ATOM 855 N N . VAL A 1 111 ? 13.014 -12.571 3.079 1.00 87.94 111 VAL A N 1
ATOM 856 C CA . VAL A 1 111 ? 13.603 -13.858 3.475 1.00 87.94 111 VAL A CA 1
ATOM 857 C C . VAL A 1 111 ? 12.706 -14.978 2.968 1.00 87.94 111 VAL A C 1
ATOM 859 O O . VAL A 1 111 ? 11.500 -14.968 3.228 1.00 87.94 111 VAL A O 1
ATOM 862 N N . GLU A 1 112 ? 13.289 -15.953 2.271 1.00 86.62 112 GLU A N 1
ATOM 863 C CA . GLU A 1 112 ? 12.549 -17.137 1.844 1.00 86.62 112 GLU A CA 1
ATOM 864 C C . GLU A 1 112 ? 12.223 -18.028 3.043 1.00 86.62 112 GLU A C 1
ATOM 866 O O . GLU A 1 112 ? 13.108 -18.423 3.804 1.00 86.62 112 GLU A O 1
ATOM 871 N N . VAL A 1 113 ? 10.944 -18.366 3.208 1.00 87.56 113 VAL A N 1
ATOM 872 C CA . VAL A 1 113 ? 10.488 -19.290 4.253 1.00 87.56 113 VAL A CA 1
ATOM 873 C C . VAL A 1 113 ? 9.578 -20.362 3.655 1.00 87.56 113 VAL A C 1
ATOM 875 O O . VAL A 1 113 ? 8.816 -20.076 2.722 1.00 87.56 113 VAL A O 1
ATOM 878 N N . PRO A 1 114 ? 9.596 -21.595 4.193 1.00 87.75 114 PRO A N 1
ATOM 879 C CA . PRO A 1 114 ? 8.683 -22.642 3.758 1.00 87.75 114 PRO A CA 1
ATOM 880 C C . PRO A 1 114 ? 7.218 -22.187 3.798 1.00 87.75 114 PRO A C 1
ATOM 882 O O . PRO A 1 114 ? 6.738 -21.665 4.802 1.00 87.75 114 PRO A O 1
ATOM 885 N N . GLY A 1 115 ? 6.500 -22.404 2.695 1.00 86.75 115 GLY A N 1
ATOM 886 C CA . GLY A 1 115 ? 5.073 -22.096 2.586 1.00 86.75 115 GLY A CA 1
ATOM 887 C C . GLY A 1 115 ? 4.729 -20.659 2.183 1.00 86.75 115 GLY A C 1
ATOM 888 O O . GLY A 1 115 ? 3.539 -20.365 2.047 1.00 86.75 115 GLY A O 1
ATOM 889 N N . MET A 1 116 ? 5.707 -19.777 1.941 1.00 90.06 116 MET A N 1
ATOM 890 C CA . MET A 1 116 ? 5.436 -18.433 1.410 1.00 90.06 116 MET A CA 1
ATOM 891 C C . MET A 1 116 ? 4.800 -18.475 0.003 1.00 90.06 116 MET A C 1
ATOM 893 O O . MET A 1 116 ? 5.010 -19.446 -0.731 1.00 90.06 116 MET A O 1
ATOM 897 N N . PRO A 1 117 ? 3.995 -17.467 -0.385 1.00 94.75 117 PRO A N 1
ATOM 898 C CA . PRO A 1 117 ? 3.508 -17.337 -1.752 1.00 94.75 117 PRO A CA 1
ATOM 899 C C . PRO A 1 117 ? 4.655 -17.112 -2.730 1.00 94.75 117 PRO A C 1
ATOM 901 O O . PRO A 1 117 ? 5.664 -16.489 -2.399 1.00 94.75 117 PRO A O 1
ATOM 904 N N . THR A 1 118 ? 4.493 -17.620 -3.947 1.00 94.88 118 THR A N 1
ATOM 905 C CA . THR A 1 118 ? 5.474 -17.422 -5.014 1.00 94.88 118 THR A CA 1
ATOM 906 C C . THR A 1 118 ? 5.290 -16.051 -5.656 1.00 94.88 118 THR A C 1
ATOM 908 O O . THR A 1 118 ? 4.187 -15.506 -5.693 1.00 94.88 118 THR A O 1
ATOM 911 N N . ALA A 1 119 ? 6.376 -15.462 -6.154 1.00 93.38 119 ALA A N 1
ATOM 912 C CA . ALA A 1 119 ? 6.285 -14.206 -6.887 1.00 93.38 119 ALA A CA 1
ATOM 913 C C . ALA A 1 119 ? 5.549 -14.422 -8.215 1.00 93.38 119 ALA A C 1
ATOM 915 O O . ALA A 1 119 ? 5.822 -15.387 -8.935 1.00 93.38 119 ALA A O 1
ATOM 916 N N . ALA A 1 120 ? 4.650 -13.506 -8.563 1.00 91.88 120 ALA A N 1
ATOM 917 C CA . ALA A 1 120 ? 4.052 -13.462 -9.884 1.00 91.88 120 ALA A CA 1
ATOM 918 C C . ALA A 1 120 ? 5.135 -13.173 -10.926 1.00 91.88 120 ALA A C 1
ATOM 920 O O . ALA A 1 120 ? 5.935 -12.243 -10.782 1.00 91.88 120 ALA A O 1
ATOM 921 N N . ILE A 1 121 ? 5.128 -13.945 -12.010 1.00 83.12 121 ILE A N 1
ATOM 922 C CA . ILE A 1 121 ? 5.951 -13.640 -13.177 1.00 83.12 121 ILE A CA 1
ATOM 923 C C . ILE A 1 121 ? 5.372 -12.376 -13.813 1.00 83.12 121 ILE A C 1
ATOM 925 O O . ILE A 1 121 ? 4.170 -12.304 -14.070 1.00 83.12 121 ILE A O 1
ATOM 929 N N . ALA A 1 122 ? 6.218 -11.369 -14.037 1.00 72.62 122 ALA A N 1
ATOM 930 C CA . ALA A 1 122 ? 5.798 -10.123 -14.663 1.00 72.62 122 ALA A CA 1
ATOM 931 C C . ALA A 1 122 ? 5.177 -10.423 -16.035 1.00 72.62 122 ALA A C 1
ATOM 933 O O . ALA A 1 122 ? 5.811 -11.062 -16.881 1.00 72.62 122 ALA A O 1
ATOM 934 N N . ALA A 1 123 ? 3.937 -9.982 -16.251 1.00 64.06 123 ALA A N 1
ATOM 935 C CA . ALA A 1 123 ? 3.271 -10.212 -17.522 1.00 64.06 123 ALA A CA 1
ATOM 936 C C . ALA A 1 123 ? 3.977 -9.392 -18.618 1.00 64.06 123 ALA A C 1
ATOM 938 O O . ALA A 1 123 ? 4.310 -8.224 -18.385 1.00 64.06 123 ALA A O 1
ATOM 939 N N . PRO A 1 124 ? 4.223 -9.951 -19.819 1.00 57.03 124 PRO A N 1
ATOM 940 C CA . PRO A 1 124 ? 4.725 -9.157 -20.929 1.00 57.03 124 PRO A CA 1
ATOM 941 C C . PRO A 1 124 ? 3.757 -8.003 -21.190 1.00 57.03 124 PRO A C 1
ATOM 943 O O . PRO A 1 124 ? 2.541 -8.182 -21.242 1.00 57.03 124 PRO A O 1
ATOM 946 N N . ARG A 1 125 ? 4.310 -6.799 -21.343 1.00 52.66 125 ARG A N 1
ATOM 947 C CA . ARG A 1 125 ? 3.559 -5.561 -21.550 1.00 52.66 125 ARG A CA 1
ATOM 948 C C . ARG A 1 125 ? 3.020 -5.522 -22.985 1.00 52.66 125 ARG A C 1
ATOM 950 O O . ARG A 1 125 ? 3.449 -4.703 -23.788 1.00 52.66 125 ARG A O 1
ATOM 957 N N . THR A 1 126 ? 2.122 -6.437 -23.347 1.00 48.12 126 THR A N 1
ATOM 958 C CA . THR A 1 126 ? 1.396 -6.356 -24.617 1.00 48.12 126 THR A CA 1
ATOM 959 C C . THR A 1 126 ? 0.563 -5.083 -24.598 1.00 48.12 126 THR A C 1
ATOM 961 O O . THR A 1 126 ? -0.158 -4.820 -23.635 1.00 48.12 126 THR A O 1
ATOM 964 N N . ALA A 1 127 ? 0.738 -4.259 -25.630 1.00 43.12 127 ALA A N 1
ATOM 965 C CA . ALA A 1 127 ? 0.132 -2.947 -25.792 1.00 43.12 127 ALA A CA 1
ATOM 966 C C . ALA A 1 127 ? -1.406 -3.028 -25.804 1.00 43.12 127 ALA A C 1
ATOM 968 O O . ALA A 1 127 ? -2.032 -3.058 -26.852 1.00 43.12 127 ALA A O 1
ATOM 969 N N . ALA A 1 128 ? -2.023 -3.057 -24.627 1.00 45.78 128 ALA A N 1
ATOM 970 C CA . ALA A 1 128 ? -3.458 -2.878 -24.438 1.00 45.78 128 ALA A CA 1
ATOM 971 C C . ALA A 1 128 ? -3.741 -1.446 -23.955 1.00 45.78 128 ALA A C 1
ATOM 973 O O . ALA A 1 128 ? -4.453 -1.239 -22.980 1.00 45.78 128 ALA A O 1
ATOM 974 N N . LEU A 1 129 ? -3.113 -0.449 -24.592 1.00 46.69 129 LEU A N 1
ATOM 975 C CA . LEU A 1 129 ? -3.277 0.963 -24.225 1.00 46.69 129 LEU A CA 1
ATOM 976 C C . LEU A 1 129 ? -4.500 1.624 -24.896 1.00 46.69 129 LEU A C 1
ATOM 978 O O . LEU A 1 129 ? -4.775 2.783 -24.616 1.00 46.69 129 LEU A O 1
ATOM 982 N N . GLU A 1 130 ? -5.248 0.917 -25.751 1.00 41.38 130 GLU A N 1
ATOM 983 C CA . GLU A 1 130 ? -6.293 1.535 -26.593 1.00 41.38 130 GLU A CA 1
ATOM 984 C C . GLU A 1 130 ? -7.739 1.073 -26.335 1.00 41.38 130 GLU A C 1
ATOM 986 O O . GLU A 1 130 ? -8.648 1.606 -26.959 1.00 41.38 130 GLU A O 1
ATOM 991 N N . ILE A 1 131 ? -8.014 0.145 -25.405 1.00 44.53 131 ILE A N 1
ATOM 992 C CA . ILE A 1 131 ? -9.396 -0.367 -25.207 1.00 44.53 131 ILE A CA 1
ATOM 993 C C . ILE A 1 131 ? -10.078 0.146 -23.918 1.00 44.53 131 ILE A C 1
ATOM 995 O O . ILE A 1 131 ? -11.281 -0.023 -23.734 1.00 44.53 131 ILE A O 1
ATOM 999 N N . GLU A 1 132 ? -9.382 0.851 -23.026 1.00 48.16 132 GLU A N 1
ATOM 1000 C CA . GLU A 1 132 ? -9.896 1.097 -21.666 1.00 48.16 132 GLU A CA 1
ATOM 1001 C C . GLU A 1 132 ? -10.576 2.461 -21.436 1.00 48.16 132 GLU A C 1
ATOM 1003 O O . GLU A 1 132 ? -10.776 2.882 -20.300 1.00 48.16 132 GLU A O 1
ATOM 1008 N N . THR A 1 133 ? -11.000 3.162 -22.491 1.00 43.34 133 THR A N 1
ATOM 1009 C CA . THR A 1 133 ? -11.741 4.435 -22.347 1.00 43.34 133 THR A CA 1
ATOM 1010 C C . THR A 1 133 ? -13.250 4.243 -22.079 1.00 43.34 133 THR A C 1
ATOM 1012 O O . THR A 1 133 ? -13.986 5.221 -22.009 1.00 43.34 133 THR A O 1
ATOM 1015 N N . GLN A 1 134 ? -13.756 3.011 -21.903 1.00 43.97 134 GLN A N 1
ATOM 1016 C CA . GLN A 1 134 ? -15.210 2.743 -21.836 1.00 43.97 134 GLN A CA 1
ATOM 1017 C C . GLN A 1 134 ? -15.697 1.792 -20.720 1.00 43.97 134 GLN A C 1
ATOM 1019 O O . GLN A 1 134 ? -16.679 1.074 -20.899 1.00 43.97 134 GLN A O 1
ATOM 1024 N N . ARG A 1 135 ? -15.105 1.808 -19.519 1.00 46.66 135 ARG A N 1
ATOM 1025 C CA . ARG A 1 135 ? -15.755 1.204 -18.332 1.00 46.66 135 ARG A CA 1
ATOM 1026 C C . ARG A 1 135 ? -15.861 2.187 -17.176 1.00 46.66 135 ARG A C 1
ATOM 1028 O O . ARG A 1 135 ? -15.187 2.076 -16.161 1.00 46.66 135 ARG A O 1
ATOM 1035 N N . ALA A 1 136 ? -16.762 3.148 -17.334 1.00 49.38 136 ALA A N 1
ATOM 1036 C CA . ALA A 1 136 ? -17.275 3.900 -16.203 1.00 49.38 136 ALA A CA 1
ATOM 1037 C C . ALA A 1 136 ? -18.259 3.015 -15.406 1.00 49.38 136 ALA A C 1
ATOM 1039 O O . ALA A 1 136 ? -19.103 2.344 -15.997 1.00 49.38 136 ALA A O 1
ATOM 1040 N N . PHE A 1 137 ? -18.151 3.063 -14.072 1.00 49.78 137 PHE A N 1
ATOM 1041 C CA . PHE A 1 137 ? -19.151 2.671 -13.056 1.00 49.78 137 PHE A CA 1
ATOM 1042 C C . PHE A 1 137 ? -19.067 1.316 -12.327 1.00 49.78 137 PHE A C 1
ATOM 1044 O O . PHE A 1 137 ? -19.891 1.085 -11.445 1.00 49.78 137 PHE A O 1
ATOM 1051 N N . ALA A 1 138 ? -18.048 0.478 -12.528 1.00 65.00 138 ALA A N 1
ATOM 1052 C CA . ALA A 1 138 ? -17.771 -0.624 -11.593 1.00 65.00 138 ALA A CA 1
ATOM 1053 C C . ALA A 1 138 ? -16.332 -0.537 -11.082 1.00 65.00 138 ALA A C 1
ATOM 1055 O O . ALA A 1 138 ? -15.405 -0.481 -11.886 1.00 65.00 138 ALA A O 1
ATOM 1056 N N . THR A 1 139 ? -16.146 -0.531 -9.753 1.00 76.12 139 THR A N 1
ATOM 1057 C CA . THR A 1 139 ? -14.809 -0.718 -9.161 1.00 76.12 139 THR A CA 1
ATOM 1058 C C . THR A 1 139 ? -14.250 -2.032 -9.716 1.00 76.12 139 THR A C 1
ATOM 1060 O O . THR A 1 139 ? -14.915 -3.059 -9.547 1.00 76.12 139 THR A O 1
ATOM 1063 N N . PRO A 1 140 ? -13.086 -2.032 -10.391 1.00 87.88 140 PRO A N 1
ATOM 1064 C CA . PRO A 1 140 ? -12.511 -3.261 -10.924 1.00 87.88 140 PRO A CA 1
ATOM 1065 C C . PRO A 1 140 ? -12.274 -4.281 -9.801 1.00 87.88 140 PRO A C 1
ATOM 1067 O O . PRO A 1 140 ? -11.998 -3.878 -8.667 1.00 87.88 140 PRO A O 1
ATOM 1070 N N . PRO A 1 141 ? -12.338 -5.595 -10.064 1.00 92.31 141 PRO A N 1
ATOM 1071 C CA . PRO A 1 141 ? -11.906 -6.581 -9.078 1.00 92.31 141 PRO A CA 1
ATOM 1072 C C . PRO A 1 141 ? -10.387 -6.491 -8.863 1.00 92.31 141 PRO A C 1
ATOM 1074 O O . PRO A 1 141 ? -9.653 -6.184 -9.803 1.00 92.31 141 PRO A O 1
ATOM 1077 N N . ILE A 1 142 ? -9.897 -6.813 -7.657 1.00 95.88 142 ILE A N 1
ATOM 1078 C CA . ILE A 1 142 ? -8.448 -6.808 -7.345 1.00 95.88 142 ILE A CA 1
ATOM 1079 C C . ILE A 1 142 ? -7.664 -7.678 -8.339 1.00 95.88 142 ILE A C 1
ATOM 1081 O O . ILE A 1 142 ? -6.561 -7.322 -8.738 1.00 95.88 142 ILE A O 1
ATOM 1085 N N . SER A 1 143 ? -8.252 -8.782 -8.805 1.00 95.12 143 SER A N 1
ATOM 1086 C CA . SER A 1 143 ? -7.639 -9.687 -9.784 1.00 95.12 143 SER A CA 1
ATOM 1087 C C . SER A 1 143 ? -7.253 -9.026 -11.109 1.00 95.12 143 SER A C 1
ATOM 1089 O O . SER A 1 143 ? -6.377 -9.533 -11.805 1.00 95.12 143 SER A O 1
ATOM 1091 N N . ALA A 1 144 ? -7.873 -7.898 -11.471 1.00 93.00 144 ALA A N 1
ATOM 1092 C CA . ALA A 1 144 ? -7.571 -7.189 -12.712 1.00 93.00 144 ALA A CA 1
ATOM 1093 C C . ALA A 1 144 ? -6.117 -6.696 -12.772 1.00 93.00 144 ALA A C 1
ATOM 1095 O O . ALA A 1 144 ? -5.559 -6.593 -13.862 1.00 93.00 144 ALA A O 1
ATOM 1096 N N . ILE A 1 145 ? -5.471 -6.453 -11.625 1.00 93.75 145 ILE A N 1
ATOM 1097 C CA . ILE A 1 145 ? -4.078 -5.991 -11.599 1.00 93.75 145 ILE A CA 1
ATOM 1098 C C . ILE A 1 145 ? -3.103 -7.015 -12.181 1.00 93.75 145 ILE A C 1
ATOM 1100 O O . ILE A 1 145 ? -2.015 -6.630 -12.596 1.00 93.75 145 ILE A O 1
ATOM 1104 N N . ALA A 1 146 ? -3.451 -8.306 -12.181 1.00 91.69 146 ALA A N 1
ATOM 1105 C CA . ALA A 1 146 ? -2.537 -9.378 -12.567 1.00 91.69 146 ALA A CA 1
ATOM 1106 C C . ALA A 1 146 ? -2.021 -9.191 -13.997 1.00 91.69 146 ALA A C 1
ATOM 1108 O O . ALA A 1 146 ? -0.840 -9.382 -14.270 1.00 91.69 146 ALA A O 1
ATOM 1109 N N . SER A 1 147 ? -2.902 -8.724 -14.883 1.00 89.94 147 SER A N 1
ATOM 1110 C CA . SER A 1 147 ? -2.605 -8.420 -16.285 1.00 89.94 147 SER A CA 1
ATOM 1111 C C . SER A 1 147 ? -1.704 -7.194 -16.466 1.00 89.94 147 SER A C 1
ATOM 1113 O O . SER A 1 147 ? -1.133 -6.998 -17.538 1.00 89.94 147 SER A O 1
ATOM 1115 N N . TYR A 1 148 ? -1.593 -6.348 -15.441 1.00 91.94 148 TYR A N 1
ATOM 1116 C CA . TYR A 1 148 ? -0.877 -5.074 -15.490 1.00 91.94 148 TYR A CA 1
ATOM 1117 C C . TYR A 1 148 ? 0.358 -5.035 -14.595 1.00 91.94 148 TYR A C 1
ATOM 1119 O O . TYR A 1 148 ? 1.166 -4.113 -14.732 1.00 91.94 148 TYR A O 1
ATOM 1127 N N . TRP A 1 149 ? 0.518 -6.021 -13.709 1.00 93.38 149 TRP A N 1
ATOM 1128 C CA . TRP A 1 149 ? 1.668 -6.122 -12.830 1.00 93.38 149 TRP A CA 1
ATOM 1129 C C . TRP A 1 149 ? 2.954 -6.294 -13.631 1.00 93.38 149 TRP A C 1
ATOM 1131 O O . TRP A 1 149 ? 3.125 -7.229 -14.418 1.00 93.38 149 TRP A O 1
ATOM 1141 N N . TYR A 1 150 ? 3.885 -5.384 -13.371 1.00 89.81 150 TYR A N 1
ATOM 1142 C CA . TYR A 1 150 ? 5.224 -5.421 -13.915 1.00 89.81 150 TYR A CA 1
ATOM 1143 C C . TYR A 1 150 ? 6.189 -4.781 -12.919 1.00 89.81 150 TYR A C 1
ATOM 1145 O O . TYR A 1 150 ? 5.812 -3.882 -12.169 1.00 89.81 150 TYR A O 1
ATOM 1153 N N . ASN A 1 151 ? 7.456 -5.195 -12.942 1.00 90.25 151 ASN A N 1
ATOM 1154 C CA . ASN A 1 151 ? 8.506 -4.626 -12.090 1.00 90.25 151 ASN A CA 1
ATOM 1155 C C . ASN A 1 151 ? 9.002 -3.257 -12.604 1.00 90.25 151 ASN A C 1
ATOM 1157 O O . ASN A 1 151 ? 10.201 -2.986 -12.617 1.00 90.25 151 ASN A O 1
ATOM 1161 N N . SER A 1 152 ? 8.089 -2.406 -13.078 1.00 91.06 152 SER A N 1
ATOM 1162 C CA . SER A 1 152 ? 8.380 -1.037 -13.497 1.00 91.06 152 SER A CA 1
ATOM 1163 C C . SER A 1 152 ? 7.128 -0.165 -13.463 1.00 91.06 152 SER A C 1
ATOM 1165 O O . SER A 1 152 ? 6.014 -0.649 -13.644 1.00 91.06 152 SER A O 1
ATOM 1167 N N . CYS A 1 153 ? 7.324 1.146 -13.363 1.00 90.69 153 CYS A N 1
ATOM 1168 C CA . CYS A 1 153 ? 6.274 2.133 -13.595 1.00 90.69 153 CYS A CA 1
ATOM 1169 C C . CYS A 1 153 ? 6.105 2.426 -15.091 1.00 90.69 153 CYS A C 1
ATOM 1171 O O . CYS A 1 153 ? 7.078 2.432 -15.851 1.00 90.69 153 CYS A O 1
ATOM 1173 N N . ALA A 1 154 ? 4.882 2.740 -15.528 1.00 87.75 154 ALA A N 1
ATOM 1174 C CA . ALA A 1 154 ? 4.639 3.135 -16.905 1.00 87.75 154 ALA A CA 1
ATOM 1175 C C . ALA A 1 154 ? 5.338 4.434 -17.323 1.00 87.75 154 ALA A C 1
ATOM 1177 O O . ALA A 1 154 ? 5.665 4.567 -18.501 1.00 87.75 154 ALA A O 1
ATOM 1178 N N . GLY A 1 155 ? 5.576 5.346 -16.375 1.00 84.88 155 GLY A N 1
ATOM 1179 C CA . GLY A 1 155 ? 6.298 6.601 -16.594 1.00 84.88 155 GLY A CA 1
ATOM 1180 C C . GLY A 1 155 ? 7.818 6.449 -16.694 1.00 84.88 155 GLY A C 1
ATOM 1181 O O . GLY A 1 155 ? 8.489 7.415 -17.030 1.00 84.88 155 GLY A O 1
ATOM 1182 N N . GLY A 1 156 ? 8.369 5.262 -16.414 1.00 87.44 156 GLY A N 1
ATOM 1183 C CA . GLY A 1 156 ? 9.813 4.999 -16.467 1.00 87.44 156 GLY A CA 1
ATOM 1184 C C . GLY A 1 156 ? 10.602 5.461 -15.237 1.00 87.44 156 GLY A C 1
ATOM 1185 O O . GLY A 1 156 ? 11.782 5.143 -15.131 1.00 87.44 156 GLY A O 1
ATOM 1186 N N . ASP A 1 157 ? 9.960 6.155 -14.293 1.00 87.31 157 ASP A N 1
ATOM 1187 C CA . ASP A 1 157 ? 10.575 6.514 -13.016 1.00 87.31 157 ASP A CA 1
ATOM 1188 C C . ASP A 1 157 ? 11.001 5.262 -12.235 1.00 87.31 157 ASP A C 1
ATOM 1190 O O . ASP A 1 157 ? 10.292 4.250 -12.196 1.00 87.31 157 ASP A O 1
ATOM 1194 N N . VAL A 1 158 ? 12.119 5.382 -11.526 1.00 88.38 158 VAL A N 1
ATOM 1195 C CA . VAL A 1 158 ? 12.593 4.396 -10.555 1.00 88.38 158 VAL A CA 1
ATOM 1196 C C . VAL A 1 158 ? 12.882 5.130 -9.254 1.00 88.38 158 VAL A C 1
ATOM 1198 O O . VAL A 1 158 ? 13.515 6.181 -9.255 1.00 88.38 158 VAL A O 1
ATOM 1201 N N . GLN A 1 159 ? 12.383 4.585 -8.151 1.00 87.19 159 GLN A N 1
ATOM 1202 C CA . GLN A 1 159 ? 12.630 5.079 -6.798 1.00 87.19 159 GLN A CA 1
ATOM 12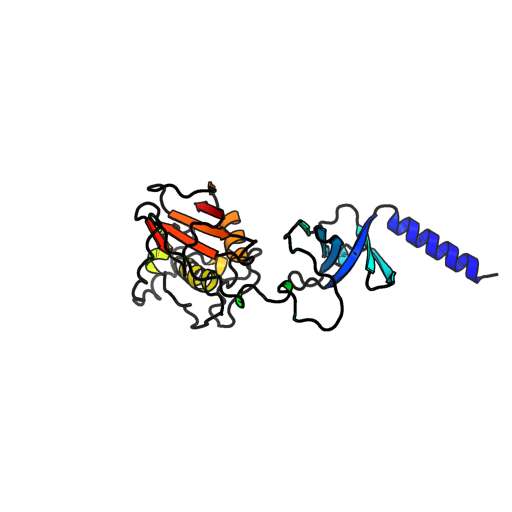03 C C . GLN A 1 159 ? 13.554 4.111 -6.056 1.00 87.19 159 GLN A C 1
ATOM 1205 O O . GLN A 1 159 ? 13.747 2.976 -6.496 1.00 87.19 159 GLN A O 1
ATOM 1210 N N . SER A 1 160 ? 14.089 4.514 -4.904 1.00 87.56 160 SER A N 1
ATOM 1211 C CA . SER A 1 160 ? 14.780 3.563 -4.024 1.00 87.56 160 SER A CA 1
ATOM 1212 C C . SER A 1 160 ? 13.794 2.503 -3.521 1.00 87.56 160 SER A C 1
ATOM 1214 O O . SER A 1 160 ? 14.091 1.311 -3.531 1.00 87.56 160 SER A O 1
ATOM 1216 N N . ASN A 1 161 ? 12.576 2.915 -3.158 1.00 89.69 161 ASN A N 1
ATOM 1217 C CA . ASN A 1 161 ? 11.495 2.007 -2.794 1.00 89.69 161 ASN A CA 1
ATOM 1218 C C . ASN A 1 161 ? 10.390 1.992 -3.854 1.00 89.69 161 ASN A C 1
ATOM 1220 O O . ASN A 1 161 ? 9.620 2.943 -3.978 1.00 89.69 161 ASN A O 1
ATOM 1224 N N . ASN A 1 162 ? 10.270 0.884 -4.587 1.00 94.75 162 ASN A N 1
ATOM 1225 C CA . ASN A 1 162 ? 9.309 0.770 -5.683 1.00 94.75 162 ASN A CA 1
ATOM 1226 C C . ASN A 1 162 ? 8.053 -0.051 -5.365 1.00 94.75 162 ASN A C 1
ATOM 1228 O O . ASN A 1 162 ? 7.220 -0.207 -6.256 1.00 94.75 162 ASN A O 1
ATOM 1232 N N . CYS A 1 163 ? 7.874 -0.566 -4.142 1.00 96.12 163 CYS A N 1
ATOM 1233 C CA . CYS A 1 163 ? 6.746 -1.465 -3.859 1.00 96.12 163 CYS A CA 1
ATOM 1234 C C . CYS A 1 163 ? 5.390 -0.807 -4.160 1.00 96.12 163 CYS A C 1
ATOM 1236 O O . CYS A 1 163 ? 4.618 -1.308 -4.973 1.00 96.12 163 CYS A O 1
ATOM 1238 N N . ALA A 1 164 ? 5.145 0.376 -3.595 1.00 97.12 164 ALA A N 1
ATOM 1239 C CA . ALA A 1 164 ? 3.942 1.154 -3.867 1.00 97.12 164 ALA A CA 1
ATOM 1240 C C . ALA A 1 164 ? 3.938 1.760 -5.267 1.00 97.12 164 ALA A C 1
ATOM 1242 O O . ALA A 1 164 ? 2.883 1.873 -5.882 1.00 97.12 164 ALA A O 1
ATOM 1243 N N . HIS A 1 165 ? 5.112 2.116 -5.780 1.00 96.56 165 HIS A N 1
ATOM 1244 C CA . HIS A 1 165 ? 5.250 2.731 -7.090 1.00 96.56 165 HIS A CA 1
ATOM 1245 C C . HIS A 1 165 ? 4.780 1.811 -8.219 1.00 96.56 165 HIS A C 1
ATOM 1247 O O . HIS A 1 165 ? 3.932 2.192 -9.024 1.00 96.56 165 HIS A O 1
ATOM 1253 N N . TYR A 1 166 ? 5.292 0.583 -8.260 1.00 96.31 166 TYR A N 1
ATOM 1254 C CA . TYR A 1 166 ? 4.942 -0.380 -9.301 1.00 96.31 166 TYR A CA 1
ATOM 1255 C C . TYR A 1 166 ? 3.532 -0.928 -9.088 1.00 96.31 166 TYR A C 1
ATOM 1257 O O . TYR A 1 166 ? 2.769 -1.077 -10.042 1.00 96.31 166 TYR A O 1
ATOM 1265 N N . LEU A 1 167 ? 3.144 -1.159 -7.830 1.00 97.69 167 LEU A N 1
ATOM 1266 C CA . LEU A 1 167 ? 1.813 -1.670 -7.522 1.00 97.69 167 LEU A CA 1
ATOM 1267 C C . LEU A 1 167 ? 0.722 -0.648 -7.852 1.00 97.69 167 LEU A C 1
ATOM 1269 O O . LEU A 1 167 ? -0.309 -1.015 -8.409 1.00 97.69 167 LEU A O 1
ATOM 1273 N N . SER A 1 168 ? 0.944 0.634 -7.561 1.00 97.38 168 SER A N 1
ATOM 1274 C CA . SER A 1 168 ? -0.020 1.680 -7.897 1.00 97.38 168 SER A CA 1
ATOM 1275 C C . SER A 1 168 ? -0.149 1.904 -9.406 1.00 97.38 168 SER A C 1
ATOM 1277 O O . SER A 1 168 ? -1.258 2.164 -9.871 1.00 97.38 168 SER A O 1
ATOM 1279 N N . ASP A 1 169 ? 0.925 1.741 -10.190 1.00 95.81 169 ASP A N 1
ATOM 1280 C CA . ASP A 1 169 ? 0.826 1.724 -11.656 1.00 95.81 169 ASP A CA 1
ATOM 1281 C C . ASP A 1 169 ? -0.061 0.573 -12.141 1.00 95.81 169 ASP A C 1
ATOM 1283 O O . ASP A 1 169 ? -0.963 0.800 -12.948 1.00 95.81 169 ASP A O 1
ATOM 1287 N N . ALA A 1 170 ? 0.136 -0.634 -11.598 1.00 95.69 170 ALA A N 1
ATOM 1288 C CA . ALA A 1 170 ? -0.689 -1.793 -11.927 1.00 95.69 170 ALA A CA 1
ATOM 1289 C C . ALA A 1 170 ? -2.167 -1.571 -11.563 1.00 95.69 170 ALA A C 1
ATOM 1291 O O . ALA A 1 170 ? -3.039 -1.860 -12.378 1.00 95.69 170 ALA A O 1
ATOM 1292 N N . PHE A 1 171 ? -2.464 -0.997 -10.391 1.00 96.75 171 PHE A N 1
ATOM 1293 C CA . PHE A 1 171 ? -3.832 -0.624 -10.012 1.00 96.75 171 PHE A CA 1
ATOM 1294 C C . PHE A 1 171 ? -4.431 0.427 -10.958 1.00 96.75 171 PHE A C 1
ATOM 1296 O O . PHE A 1 171 ? -5.539 0.239 -11.457 1.00 96.75 171 PHE A O 1
ATOM 1303 N N . ILE A 1 172 ? -3.719 1.519 -11.253 1.00 94.75 172 ILE A N 1
ATOM 1304 C CA . ILE A 1 172 ? -4.237 2.576 -12.138 1.00 94.75 172 ILE A CA 1
ATOM 1305 C C . ILE A 1 172 ? -4.538 2.017 -13.531 1.00 94.75 172 ILE A C 1
ATOM 1307 O O . ILE A 1 172 ? -5.594 2.304 -14.090 1.00 94.75 172 ILE A O 1
ATOM 1311 N N . ARG A 1 173 ? -3.644 1.180 -14.065 1.00 91.88 173 ARG A N 1
ATOM 1312 C CA . ARG A 1 173 ? -3.838 0.507 -15.355 1.00 91.88 173 ARG A CA 1
ATOM 1313 C C . ARG A 1 173 ? -4.905 -0.582 -15.318 1.00 91.88 173 ARG A C 1
ATOM 1315 O O . ARG A 1 173 ? -5.420 -0.922 -16.362 1.00 91.88 173 ARG A O 1
ATOM 1322 N N . ALA A 1 174 ? -5.258 -1.096 -14.143 1.00 93.00 174 ALA A N 1
ATOM 1323 C CA . ALA A 1 174 ? -6.383 -2.010 -13.960 1.00 93.00 174 ALA A CA 1
ATOM 1324 C C . ALA A 1 174 ? -7.742 -1.300 -13.840 1.00 93.00 174 ALA A C 1
ATOM 1326 O O . ALA A 1 174 ? -8.745 -1.953 -13.553 1.00 93.00 174 ALA A O 1
ATOM 1327 N N . GLY A 1 175 ? -7.780 0.025 -14.013 1.00 92.06 175 GLY A N 1
ATOM 1328 C CA . GLY A 1 175 ? -9.000 0.828 -13.972 1.00 92.06 175 GLY A CA 1
ATOM 1329 C C . GLY A 1 175 ? -9.281 1.513 -12.632 1.00 92.06 175 GLY A C 1
ATOM 1330 O O . GLY A 1 175 ? -10.314 2.171 -12.504 1.00 92.06 175 GLY A O 1
ATOM 1331 N N . TYR A 1 176 ? -8.380 1.431 -11.644 1.00 93.19 176 TYR A N 1
ATOM 1332 C CA . TYR A 1 176 ? -8.485 2.193 -10.386 1.00 93.19 176 TYR A CA 1
ATOM 1333 C C . TYR A 1 176 ? -8.030 3.644 -10.585 1.00 93.19 176 TYR A C 1
ATOM 1335 O O . TYR A 1 176 ? -7.048 4.124 -10.011 1.00 93.19 176 TYR A O 1
ATOM 1343 N N . THR A 1 177 ? -8.729 4.335 -11.483 1.00 90.12 177 THR A N 1
ATOM 1344 C CA . THR A 1 177 ? -8.380 5.679 -11.956 1.00 90.12 177 THR A CA 1
ATOM 1345 C C . THR A 1 177 ? -8.426 6.743 -10.859 1.00 90.12 177 THR A C 1
ATOM 1347 O O . THR A 1 177 ? -7.764 7.769 -11.003 1.00 90.12 177 THR A O 1
ATOM 1350 N N . GLU A 1 178 ? -9.101 6.498 -9.731 1.00 90.88 178 GLU A N 1
ATOM 1351 C CA . GLU A 1 178 ? -9.126 7.393 -8.566 1.00 90.88 178 GLU A CA 1
ATOM 1352 C C . GLU A 1 178 ? -7.752 7.572 -7.899 1.00 90.88 178 GLU A C 1
ATOM 1354 O O . GLU A 1 178 ? -7.519 8.554 -7.190 1.00 90.88 178 GLU A O 1
ATOM 1359 N N . LEU A 1 179 ? -6.816 6.652 -8.143 1.00 93.69 179 LEU A N 1
ATOM 1360 C CA . LEU A 1 179 ? -5.433 6.790 -7.699 1.00 93.69 179 LEU A CA 1
ATOM 1361 C C . LEU A 1 179 ? -4.647 7.805 -8.537 1.00 93.69 179 LEU A C 1
ATOM 1363 O O . LEU A 1 179 ? -3.592 8.249 -8.089 1.00 93.69 179 LEU A O 1
ATOM 1367 N N . ASN A 1 180 ? -5.124 8.187 -9.726 1.00 88.25 180 ASN A N 1
ATOM 1368 C CA . ASN A 1 180 ? -4.424 9.097 -10.633 1.00 88.25 180 ASN A CA 1
ATOM 1369 C C . ASN A 1 180 ? -4.512 10.583 -10.206 1.00 88.25 180 ASN A C 1
ATOM 1371 O O . ASN A 1 180 ? -3.457 11.204 -10.060 1.00 88.25 180 ASN A O 1
ATOM 1375 N N . PRO A 1 181 ? -5.700 11.180 -9.961 1.00 87.00 181 PRO A N 1
ATOM 1376 C CA . PRO A 1 181 ? -5.784 12.550 -9.458 1.00 87.00 181 PRO A CA 1
ATOM 1377 C C . PRO A 1 181 ? -5.370 12.641 -7.976 1.00 87.00 181 PRO A C 1
ATOM 1379 O O . PRO A 1 181 ? -5.374 11.628 -7.269 1.00 87.00 181 PRO A O 1
ATOM 1382 N N . PRO A 1 182 ? -5.038 13.847 -7.472 1.00 88.50 182 PRO A N 1
ATOM 1383 C CA . PRO A 1 182 ? -4.881 14.085 -6.038 1.00 88.50 182 PRO A CA 1
ATOM 1384 C C . PRO A 1 182 ? -6.096 13.579 -5.253 1.00 88.50 182 PRO A C 1
ATOM 1386 O O . PRO A 1 182 ? -7.238 13.786 -5.659 1.00 88.50 182 PRO A O 1
ATOM 1389 N N . ASN A 1 183 ? -5.846 12.899 -4.139 1.00 89.50 183 ASN A N 1
ATOM 1390 C CA . ASN A 1 183 ? -6.883 12.346 -3.275 1.00 89.50 183 ASN A CA 1
ATOM 1391 C C . ASN A 1 183 ? -6.355 12.314 -1.825 1.00 89.50 183 ASN A C 1
ATOM 1393 O O . ASN A 1 183 ? -5.139 12.382 -1.639 1.00 89.50 183 ASN A O 1
ATOM 1397 N N . PRO A 1 184 ? -7.224 12.217 -0.802 1.00 92.25 184 PRO A N 1
ATOM 1398 C CA . PRO A 1 184 ? -6.821 12.414 0.595 1.00 92.25 184 PRO A CA 1
ATOM 1399 C C . PRO A 1 184 ? -5.925 11.303 1.167 1.00 92.25 184 PRO A C 1
ATOM 1401 O O . PRO A 1 184 ? -5.458 11.429 2.294 1.00 92.25 184 PRO A O 1
ATOM 1404 N N . TYR A 1 185 ? -5.698 10.215 0.426 1.00 93.88 185 TYR A N 1
ATOM 1405 C CA . TYR A 1 185 ? -4.885 9.079 0.869 1.00 93.88 185 TYR A CA 1
ATOM 1406 C C . TYR A 1 185 ? -3.470 9.098 0.281 1.00 93.88 185 TYR A C 1
ATOM 1408 O O . TYR A 1 185 ? -2.584 8.432 0.811 1.00 93.88 185 TYR A O 1
ATOM 1416 N N . ILE A 1 186 ? -3.251 9.833 -0.817 1.00 93.75 186 ILE A N 1
ATOM 1417 C CA . ILE A 1 186 ? -1.988 9.839 -1.560 1.00 93.75 186 ILE A CA 1
ATOM 1418 C C . ILE A 1 186 ? -1.319 11.209 -1.467 1.00 93.75 186 ILE A C 1
ATOM 1420 O O . ILE A 1 186 ? -1.747 12.166 -2.114 1.00 93.75 186 ILE A O 1
ATOM 1424 N N . ASN A 1 187 ? -0.206 11.259 -0.740 1.00 90.19 187 ASN A N 1
ATOM 1425 C CA . ASN A 1 187 ? 0.551 12.474 -0.448 1.00 90.19 187 ASN A CA 1
ATOM 1426 C C . ASN A 1 187 ? 1.844 12.573 -1.262 1.00 90.19 187 ASN A C 1
ATOM 1428 O O . ASN A 1 187 ? 2.369 13.668 -1.448 1.00 90.19 187 ASN A O 1
ATOM 1432 N N . ALA A 1 188 ? 2.366 11.451 -1.770 1.00 90.81 188 ALA A N 1
ATOM 1433 C CA . ALA A 1 188 ? 3.561 11.458 -2.607 1.00 90.81 188 ALA A CA 1
ATOM 1434 C C . ALA A 1 188 ? 3.393 10.665 -3.898 1.00 90.81 188 ALA A C 1
ATOM 1436 O O . ALA A 1 188 ? 2.826 9.568 -3.932 1.00 90.81 188 ALA A O 1
ATOM 1437 N N . ARG A 1 189 ? 3.943 11.232 -4.974 1.00 93.44 189 ARG A N 1
ATOM 1438 C CA . ARG A 1 189 ? 3.828 10.717 -6.336 1.00 93.44 189 ARG A CA 1
ATOM 1439 C C . ARG A 1 189 ? 5.153 10.823 -7.073 1.00 93.44 189 ARG A C 1
ATOM 1441 O O . ARG A 1 189 ? 5.948 11.717 -6.787 1.00 93.44 189 ARG A O 1
ATOM 1448 N N . CYS A 1 190 ? 5.362 9.945 -8.049 1.00 92.06 190 CYS A N 1
ATOM 1449 C CA . CYS A 1 190 ? 6.514 10.038 -8.934 1.00 92.06 190 CYS A CA 1
ATOM 1450 C C . CYS A 1 190 ? 6.463 11.328 -9.780 1.00 92.06 190 CYS A C 1
ATOM 1452 O O . CYS A 1 190 ? 5.412 11.969 -9.930 1.00 92.06 190 CYS A O 1
ATOM 1454 N N . GLN A 1 191 ? 7.625 11.759 -10.275 1.00 86.88 191 GLN A N 1
ATOM 1455 C CA . GLN A 1 191 ? 7.786 13.080 -10.888 1.00 86.88 191 GLN A CA 1
ATOM 1456 C C . GLN A 1 191 ? 7.347 13.125 -12.355 1.00 86.88 191 GLN A C 1
ATOM 1458 O O . GLN A 1 191 ? 7.002 14.205 -12.841 1.00 86.88 191 GLN A O 1
ATOM 1463 N N . THR A 1 192 ? 7.303 11.981 -13.045 1.00 84.56 192 THR A N 1
ATOM 1464 C CA . THR A 1 192 ? 6.805 11.905 -14.425 1.00 84.56 192 THR A CA 1
ATOM 1465 C C . THR A 1 192 ? 5.334 12.284 -14.542 1.00 84.56 192 THR A C 1
ATOM 1467 O O . THR A 1 192 ? 4.576 12.354 -13.571 1.00 84.56 192 THR A O 1
ATOM 1470 N N . THR A 1 193 ? 4.892 12.468 -15.785 1.00 78.69 193 THR A N 1
ATOM 1471 C CA . THR A 1 193 ? 3.485 12.687 -16.140 1.00 78.69 193 THR A CA 1
ATOM 1472 C C . THR A 1 193 ? 2.559 11.560 -15.674 1.00 78.69 193 THR A C 1
ATOM 1474 O O . THR A 1 193 ? 1.366 11.797 -15.515 1.00 78.69 193 THR A O 1
ATOM 1477 N N . ALA A 1 194 ? 3.086 10.361 -15.393 1.00 82.25 194 ALA A N 1
ATOM 1478 C CA . ALA A 1 194 ? 2.308 9.255 -14.845 1.00 82.25 194 ALA A CA 1
ATOM 1479 C C . ALA A 1 194 ? 1.856 9.495 -13.391 1.00 82.25 194 ALA A C 1
ATOM 1481 O O . ALA A 1 194 ? 0.852 8.922 -12.977 1.00 82.25 194 ALA A O 1
ATOM 1482 N N . ARG A 1 195 ? 2.555 10.331 -12.606 1.00 89.69 195 ARG A N 1
ATOM 1483 C CA . ARG A 1 195 ? 2.132 10.767 -11.256 1.00 89.69 195 ARG A CA 1
ATOM 1484 C C . ARG A 1 195 ? 1.628 9.636 -10.343 1.00 89.69 195 ARG A C 1
ATOM 1486 O O . ARG A 1 195 ? 0.648 9.805 -9.619 1.00 89.69 195 ARG A O 1
ATOM 1493 N N . ARG A 1 196 ? 2.281 8.474 -10.362 1.00 94.56 196 ARG A N 1
ATOM 1494 C CA . ARG A 1 196 ? 1.883 7.279 -9.600 1.00 94.56 196 ARG A CA 1
ATOM 1495 C C . ARG A 1 196 ? 2.206 7.422 -8.108 1.00 94.56 196 ARG A C 1
ATOM 1497 O O . ARG A 1 196 ? 3.269 7.961 -7.808 1.00 94.56 196 ARG A O 1
ATOM 1504 N N . PRO A 1 197 ? 1.344 6.958 -7.183 1.00 96.38 197 PRO A N 1
ATOM 1505 C CA . PRO A 1 197 ? 1.664 6.868 -5.756 1.00 96.38 197 PRO A CA 1
ATOM 1506 C C . PRO A 1 197 ? 2.989 6.140 -5.485 1.00 96.38 197 PRO A C 1
ATOM 1508 O O . PRO A 1 197 ? 3.215 5.065 -6.030 1.00 96.38 197 PRO A O 1
ATOM 1511 N N . ILE A 1 198 ? 3.852 6.683 -4.622 1.00 95.88 198 ILE A N 1
ATOM 1512 C CA . ILE A 1 198 ? 5.187 6.093 -4.346 1.00 95.88 198 ILE A CA 1
ATOM 1513 C C . ILE A 1 198 ? 5.379 5.600 -2.909 1.00 95.88 198 ILE A C 1
ATOM 1515 O O . ILE A 1 198 ? 6.412 5.016 -2.594 1.00 95.88 198 ILE A O 1
ATOM 1519 N N . ARG A 1 199 ? 4.392 5.793 -2.030 1.00 95.44 199 ARG A N 1
ATOM 1520 C CA . ARG A 1 199 ? 4.493 5.454 -0.603 1.00 95.44 199 ARG A CA 1
ATOM 1521 C C . ARG A 1 199 ? 3.606 4.269 -0.234 1.00 95.44 199 ARG A C 1
ATOM 1523 O O . ARG A 1 199 ? 2.414 4.25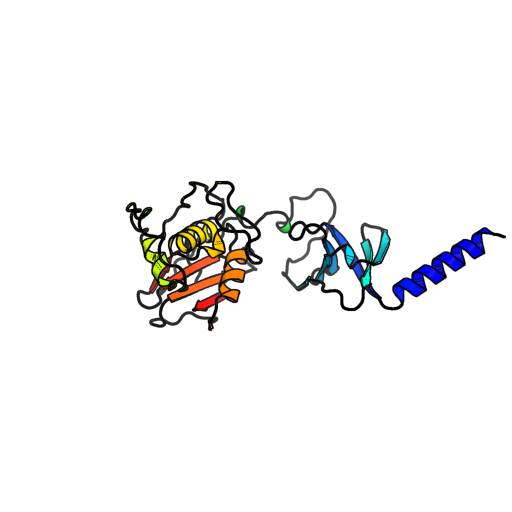5 -0.533 1.00 95.44 199 ARG A O 1
ATOM 1530 N N . ALA A 1 200 ? 4.176 3.293 0.473 1.00 96.31 200 ALA A N 1
ATOM 1531 C CA . ALA A 1 200 ? 3.443 2.117 0.943 1.00 96.31 200 ALA A CA 1
ATOM 1532 C C . ALA A 1 200 ? 2.336 2.480 1.944 1.00 96.31 200 ALA A C 1
ATOM 1534 O O . ALA A 1 200 ? 1.232 1.955 1.830 1.00 96.31 200 ALA A O 1
ATOM 1535 N N . ARG A 1 201 ? 2.579 3.421 2.870 1.00 95.31 201 ARG A N 1
ATOM 1536 C CA . ARG A 1 201 ? 1.539 3.870 3.817 1.00 95.31 201 ARG A CA 1
ATOM 1537 C C . ARG A 1 201 ? 0.400 4.648 3.152 1.00 95.31 201 ARG A C 1
ATOM 1539 O O . ARG A 1 201 ? -0.736 4.515 3.592 1.00 95.31 201 ARG A O 1
ATOM 1546 N N . ASP A 1 202 ? 0.674 5.382 2.076 1.00 96.19 202 ASP A N 1
ATOM 1547 C CA . ASP A 1 202 ? -0.369 6.050 1.284 1.00 96.19 202 ASP A CA 1
ATOM 1548 C C . ASP A 1 202 ? -1.292 5.001 0.635 1.00 96.19 202 ASP A C 1
ATOM 1550 O O . ASP A 1 202 ? -2.515 5.045 0.770 1.00 96.19 202 ASP A O 1
ATOM 1554 N N . MET A 1 203 ? -0.700 3.978 0.004 1.00 98.06 203 MET A N 1
ATOM 1555 C CA . MET A 1 203 ? -1.453 2.849 -0.557 1.00 98.06 203 MET A CA 1
ATOM 1556 C C . MET A 1 203 ? -2.202 2.055 0.518 1.00 98.06 203 MET A C 1
ATOM 1558 O O . MET A 1 203 ? -3.329 1.633 0.283 1.00 98.06 203 MET A O 1
ATOM 1562 N N . TRP A 1 204 ? -1.623 1.882 1.708 1.00 98.00 204 TRP A N 1
ATOM 1563 C CA . TRP A 1 204 ? -2.298 1.241 2.836 1.00 98.00 204 TRP A CA 1
ATOM 1564 C C . TRP A 1 204 ? -3.538 2.021 3.284 1.00 98.00 204 TRP A C 1
ATOM 1566 O O . TRP A 1 204 ? -4.606 1.427 3.437 1.00 98.00 204 TRP A O 1
ATOM 1576 N N . SER A 1 205 ? -3.421 3.345 3.419 1.00 96.81 205 SER A N 1
ATOM 1577 C CA . SER A 1 205 ? -4.550 4.225 3.731 1.00 96.81 205 SER A CA 1
ATOM 1578 C C . SER A 1 205 ? -5.659 4.108 2.681 1.00 96.81 205 SER A C 1
ATOM 1580 O O . SER A 1 205 ? -6.842 4.004 3.015 1.00 96.81 205 SER A O 1
ATOM 1582 N N . TRP A 1 206 ? -5.278 4.015 1.405 1.00 97.38 206 TRP A N 1
ATOM 1583 C CA . TRP A 1 206 ? -6.219 3.752 0.323 1.00 97.38 206 TRP A CA 1
ATOM 1584 C C . TRP A 1 206 ? -6.848 2.347 0.398 1.00 97.38 206 TRP A C 1
ATOM 1586 O O . TRP A 1 206 ? -8.060 2.220 0.248 1.00 97.38 206 TRP A O 1
ATOM 1596 N N . PHE A 1 207 ? -6.095 1.286 0.707 1.00 98.06 207 PHE A N 1
ATOM 1597 C CA . PHE A 1 207 ? -6.673 -0.053 0.903 1.00 98.06 207 PHE A CA 1
ATOM 1598 C C . PHE A 1 207 ? -7.727 -0.056 2.014 1.00 98.06 207 PHE A C 1
ATOM 1600 O O . PHE A 1 207 ? -8.799 -0.636 1.844 1.00 98.06 207 PHE A O 1
ATOM 1607 N N . GLN A 1 208 ? -7.453 0.633 3.126 1.00 97.56 208 GLN A N 1
ATOM 1608 C CA . GLN A 1 208 ? -8.391 0.765 4.241 1.00 97.56 208 GLN A CA 1
ATOM 1609 C C . GLN A 1 208 ? -9.692 1.458 3.825 1.00 97.56 208 GLN A C 1
ATOM 1611 O O . GLN A 1 208 ? -10.755 1.060 4.295 1.00 97.56 208 GLN A O 1
ATOM 1616 N N . SER A 1 209 ? -9.634 2.457 2.937 1.00 94.56 209 SER A N 1
ATOM 1617 C CA . SER A 1 209 ? -10.835 3.164 2.476 1.00 94.56 209 SER A CA 1
ATOM 1618 C C . SER A 1 209 ? -11.682 2.356 1.490 1.00 94.56 209 SER A C 1
ATOM 1620 O O . SER A 1 209 ? -12.889 2.576 1.398 1.00 94.56 209 SER A O 1
ATOM 1622 N N . LYS A 1 210 ? -11.078 1.401 0.771 1.00 92.56 210 LYS A N 1
ATOM 1623 C CA . LYS A 1 210 ? -11.787 0.503 -0.157 1.00 92.56 210 LYS A CA 1
ATOM 1624 C C . LYS A 1 210 ? -12.370 -0.727 0.539 1.00 92.56 210 LYS A C 1
ATOM 1626 O O . LYS A 1 210 ? -13.346 -1.289 0.049 1.00 92.56 210 LYS A O 1
ATOM 1631 N N . ALA A 1 211 ? -11.770 -1.153 1.646 1.00 94.19 211 ALA A N 1
ATOM 1632 C CA . ALA A 1 211 ? -12.027 -2.446 2.259 1.00 94.19 211 ALA A CA 1
ATOM 1633 C C . ALA A 1 211 ? -13.484 -2.667 2.694 1.00 94.19 211 ALA A C 1
ATOM 1635 O O . ALA A 1 211 ? -14.064 -1.886 3.444 1.00 94.19 211 ALA A O 1
ATOM 1636 N N . ARG A 1 212 ? -14.034 -3.813 2.293 1.00 94.25 212 ARG A N 1
ATOM 1637 C CA . ARG A 1 212 ? -15.276 -4.400 2.820 1.00 94.25 212 ARG A CA 1
ATOM 1638 C C . ARG A 1 212 ? -15.002 -5.559 3.770 1.00 94.25 212 ARG A C 1
ATOM 1640 O O . ARG A 1 212 ? -15.785 -5.810 4.680 1.00 94.25 212 ARG A O 1
ATOM 1647 N N . VAL A 1 213 ? -13.885 -6.252 3.559 1.00 94.12 213 VAL A N 1
ATOM 1648 C CA . VAL A 1 213 ? -13.399 -7.340 4.410 1.00 94.12 213 VAL A CA 1
ATOM 1649 C C . VAL A 1 213 ? -11.971 -7.021 4.821 1.00 94.12 213 VAL A C 1
ATOM 1651 O O . VAL A 1 213 ? -11.169 -6.562 4.004 1.00 94.12 213 VAL A O 1
ATOM 1654 N N . THR A 1 214 ? -11.655 -7.266 6.091 1.00 96.38 214 THR A N 1
ATOM 1655 C CA . THR A 1 214 ? -10.305 -7.087 6.629 1.00 96.38 214 THR A CA 1
ATOM 1656 C C . THR A 1 214 ? -9.840 -8.350 7.337 1.00 96.38 214 THR A C 1
ATOM 1658 O O . THR A 1 214 ? -10.649 -9.088 7.897 1.00 96.38 214 THR A O 1
ATOM 1661 N N . SER A 1 215 ? -8.534 -8.602 7.316 1.00 95.44 215 SER A N 1
ATOM 1662 C CA . SER A 1 215 ? -7.922 -9.686 8.079 1.00 95.44 215 SER A CA 1
ATOM 1663 C C . SER A 1 215 ? -6.497 -9.342 8.509 1.00 95.44 215 SER A C 1
ATOM 1665 O O . SER A 1 215 ? -5.802 -8.539 7.883 1.00 95.44 215 SER A O 1
ATOM 1667 N N . ARG A 1 216 ? -6.046 -9.985 9.590 1.00 95.44 216 ARG A N 1
ATOM 1668 C CA . ARG A 1 216 ? -4.650 -9.962 10.058 1.00 95.44 216 ARG A CA 1
ATOM 1669 C C . ARG A 1 216 ? -3.824 -11.144 9.552 1.00 95.44 216 ARG A C 1
ATOM 1671 O O . ARG A 1 216 ? -2.629 -11.215 9.808 1.00 95.44 216 ARG A O 1
ATOM 1678 N N . THR A 1 217 ? -4.464 -12.081 8.859 1.00 88.94 217 THR A N 1
ATOM 1679 C CA . THR A 1 217 ? -3.841 -13.283 8.294 1.00 88.94 217 THR A CA 1
ATOM 1680 C C . THR A 1 217 ? -4.480 -13.605 6.947 1.00 88.94 217 THR A C 1
ATOM 1682 O O . THR A 1 217 ? -5.695 -13.468 6.792 1.00 88.94 217 THR A O 1
ATOM 1685 N N . VAL A 1 218 ? -3.691 -14.032 5.961 1.00 84.62 218 VAL A N 1
ATOM 1686 C CA . VAL A 1 218 ? -4.253 -14.502 4.687 1.00 84.62 218 VAL A CA 1
ATOM 1687 C C . VAL A 1 218 ? -4.446 -16.008 4.749 1.00 84.62 218 VAL A C 1
ATOM 1689 O O . VAL A 1 218 ? -3.496 -16.754 4.980 1.00 84.62 218 VAL A O 1
ATOM 1692 N N . GLN A 1 219 ? -5.679 -16.454 4.530 1.00 88.00 219 GLN A N 1
ATOM 1693 C CA . GLN A 1 219 ? -6.010 -17.868 4.391 1.00 88.00 219 GLN A CA 1
ATOM 1694 C C . GLN A 1 219 ? -5.986 -18.255 2.911 1.00 88.00 219 GLN A C 1
ATOM 1696 O O . GLN A 1 219 ? -6.449 -17.497 2.058 1.00 88.00 219 GLN A O 1
ATOM 1701 N N . ARG A 1 220 ? -5.454 -19.439 2.593 1.00 93.31 220 ARG A N 1
ATOM 1702 C CA . ARG A 1 220 ? -5.518 -19.993 1.231 1.00 93.31 220 ARG A CA 1
ATOM 1703 C C . ARG A 1 220 ? -6.967 -20.120 0.768 1.00 93.31 220 ARG A C 1
ATOM 1705 O O . 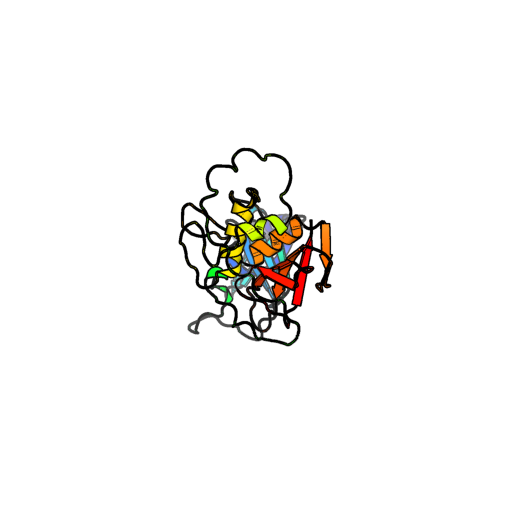ARG A 1 220 ? -7.851 -20.384 1.577 1.00 93.31 220 ARG A O 1
ATOM 1712 N N . ASN A 1 221 ? -7.173 -20.012 -0.540 1.00 96.50 221 ASN A N 1
ATOM 1713 C CA . ASN A 1 221 ? -8.467 -20.198 -1.196 1.00 96.50 221 ASN A CA 1
ATOM 1714 C C . ASN A 1 221 ? -9.555 -19.198 -0.760 1.00 96.50 221 ASN A C 1
ATOM 1716 O O . ASN A 1 221 ? -10.736 -19.534 -0.730 1.00 96.50 221 ASN A O 1
ATOM 1720 N N . THR A 1 222 ? -9.165 -17.972 -0.403 1.00 95.50 222 THR A N 1
ATOM 1721 C CA . THR A 1 222 ? -10.092 -16.896 -0.009 1.00 95.50 222 THR A CA 1
ATOM 1722 C C . THR A 1 222 ? -10.133 -15.752 -1.024 1.00 95.50 222 THR A C 1
ATOM 1724 O O . THR A 1 222 ? -10.616 -14.661 -0.728 1.00 95.50 222 THR A O 1
ATOM 1727 N N . GLY A 1 223 ? -9.646 -15.987 -2.246 1.00 95.81 223 GLY A N 1
ATOM 1728 C CA . GLY A 1 223 ? -9.616 -14.993 -3.314 1.00 95.81 223 GLY A CA 1
ATOM 1729 C C . GLY A 1 223 ? -8.438 -14.024 -3.223 1.00 95.81 223 GLY A C 1
ATOM 1730 O O . GLY A 1 223 ? -7.333 -14.395 -2.823 1.00 95.81 223 GLY A O 1
ATOM 1731 N N . TRP A 1 224 ? -8.671 -12.786 -3.651 1.00 97.81 224 TRP A N 1
ATOM 1732 C CA . TRP A 1 224 ? -7.632 -11.775 -3.840 1.00 97.81 224 TRP A CA 1
ATOM 1733 C C . TRP A 1 224 ? -7.583 -10.803 -2.671 1.00 97.81 224 TRP A C 1
ATOM 1735 O O . TRP A 1 224 ? -8.626 -10.367 -2.187 1.00 97.81 224 TRP A O 1
ATOM 1745 N N . TRP A 1 225 ? -6.376 -10.446 -2.244 1.00 98.31 225 TRP A N 1
ATOM 1746 C CA . TRP A 1 225 ? -6.143 -9.565 -1.105 1.00 98.31 225 TRP A CA 1
ATOM 1747 C C . TRP A 1 225 ? -5.172 -8.455 -1.473 1.00 98.31 225 TRP A C 1
ATOM 1749 O O . TRP A 1 225 ? -4.074 -8.739 -1.941 1.00 98.31 225 TRP A O 1
ATOM 1759 N N . ALA A 1 226 ? -5.528 -7.205 -1.190 1.00 98.38 226 ALA A N 1
ATOM 1760 C CA . ALA A 1 226 ? -4.542 -6.141 -1.063 1.00 98.38 226 ALA A CA 1
ATOM 1761 C C . ALA A 1 226 ? -3.894 -6.241 0.320 1.00 98.38 226 ALA A C 1
ATOM 1763 O O . ALA A 1 226 ? -4.592 -6.328 1.332 1.00 98.38 226 ALA A O 1
ATOM 1764 N N . VAL A 1 227 ? -2.566 -6.279 0.368 1.00 98.44 227 VAL A N 1
ATOM 1765 C CA . VAL A 1 227 ? -1.810 -6.577 1.583 1.00 98.44 227 VAL A CA 1
ATOM 1766 C C . VAL A 1 227 ? -0.830 -5.450 1.864 1.00 98.44 227 VAL A C 1
ATOM 1768 O O . VAL A 1 227 ? -0.025 -5.079 1.012 1.00 98.44 227 VAL A O 1
ATOM 1771 N N . PHE A 1 228 ? -0.877 -4.935 3.088 1.00 98.44 228 PHE A N 1
ATOM 1772 C CA . PHE A 1 228 ? 0.181 -4.118 3.664 1.00 98.44 228 PHE A CA 1
ATOM 1773 C C . PHE A 1 228 ? 0.914 -4.931 4.737 1.00 98.44 228 PHE A C 1
ATOM 1775 O O . PHE A 1 228 ? 0.283 -5.554 5.591 1.00 98.44 228 PHE A O 1
ATOM 1782 N N . GLN A 1 229 ? 2.241 -4.954 4.678 1.00 97.50 229 GLN A N 1
ATOM 1783 C CA . GLN A 1 229 ? 3.110 -5.713 5.575 1.00 97.50 229 GLN A CA 1
ATOM 1784 C C . GLN A 1 229 ? 3.967 -4.731 6.368 1.00 97.50 229 GLN A C 1
ATOM 1786 O O . GLN A 1 229 ? 4.565 -3.829 5.780 1.00 97.50 229 GLN A O 1
ATOM 1791 N N . LEU A 1 230 ? 4.052 -4.897 7.688 1.00 94.94 230 LEU A N 1
ATOM 1792 C CA . LEU A 1 230 ? 4.798 -3.970 8.536 1.00 94.94 230 LEU A CA 1
ATOM 1793 C C . LEU A 1 230 ? 5.460 -4.654 9.729 1.00 94.94 230 LEU A C 1
ATOM 1795 O O . LEU A 1 230 ? 4.814 -5.342 10.522 1.00 94.94 230 LEU A O 1
ATOM 1799 N N . ASP A 1 231 ? 6.740 -4.360 9.895 1.00 89.56 231 ASP A N 1
ATOM 1800 C CA . ASP A 1 231 ? 7.471 -4.537 11.138 1.00 89.56 231 ASP A CA 1
ATOM 1801 C C . ASP A 1 231 ? 8.199 -3.226 11.435 1.00 89.56 231 ASP A C 1
ATOM 1803 O O . ASP A 1 231 ? 9.234 -2.929 10.844 1.00 89.56 231 ASP A O 1
ATOM 1807 N N . GLU A 1 232 ? 7.636 -2.410 12.328 1.00 87.69 232 GLU A N 1
ATOM 1808 C CA . GLU A 1 232 ? 8.208 -1.099 12.656 1.00 87.69 232 GLU A CA 1
ATOM 1809 C C . GLU A 1 232 ? 9.574 -1.196 13.340 1.00 87.69 232 GLU A C 1
ATOM 1811 O O . GLU A 1 232 ? 10.320 -0.221 13.316 1.00 87.69 232 GLU A O 1
ATOM 1816 N N . SER A 1 233 ? 9.929 -2.358 13.903 1.00 81.25 233 SER A N 1
ATOM 1817 C CA . SER A 1 233 ? 11.254 -2.570 14.492 1.00 81.25 233 SER A CA 1
ATOM 1818 C C . SER A 1 233 ? 12.352 -2.737 13.439 1.00 81.25 233 SER A C 1
ATOM 1820 O O . SER A 1 233 ? 13.521 -2.488 13.726 1.00 81.25 233 SER A O 1
ATOM 1822 N N . VAL A 1 234 ? 11.979 -3.116 12.212 1.00 80.06 234 VAL A N 1
ATOM 1823 C CA . VAL A 1 234 ? 12.905 -3.371 11.100 1.00 80.06 234 VAL A CA 1
ATOM 1824 C C . VAL A 1 234 ? 12.795 -2.293 10.027 1.00 80.06 234 VAL A C 1
ATOM 1826 O O . VAL A 1 234 ? 13.800 -1.798 9.520 1.00 80.06 234 VAL A O 1
ATOM 1829 N N . TYR A 1 235 ? 11.571 -1.941 9.646 1.00 81.31 235 TYR A N 1
ATOM 1830 C CA . TYR A 1 235 ? 11.305 -1.030 8.548 1.00 81.31 235 TYR A CA 1
ATOM 1831 C C . TYR A 1 235 ? 9.963 -0.322 8.727 1.00 81.31 235 TYR A C 1
ATOM 1833 O O . TYR A 1 235 ? 8.888 -0.858 8.453 1.00 81.31 235 TYR A O 1
ATOM 1841 N N . TRP A 1 236 ? 10.034 0.943 9.133 1.00 80.81 236 TRP A N 1
ATOM 1842 C CA . TRP A 1 236 ? 8.859 1.762 9.419 1.00 80.81 236 TRP A CA 1
ATOM 1843 C C . TRP A 1 236 ? 8.017 2.094 8.176 1.00 80.81 236 TRP A C 1
ATOM 1845 O O . TRP A 1 236 ? 6.837 2.416 8.317 1.00 80.81 236 TRP A O 1
ATOM 1855 N N . GLY A 1 237 ? 8.583 2.032 6.965 1.00 86.19 237 GLY A N 1
ATOM 1856 C CA . GLY A 1 237 ? 7.867 2.388 5.735 1.00 86.19 237 GLY A CA 1
ATOM 1857 C C . GLY A 1 237 ? 6.774 1.387 5.346 1.00 86.19 237 GLY A C 1
ATOM 1858 O O . GLY A 1 237 ? 5.771 1.764 4.739 1.00 86.19 237 GLY A O 1
ATOM 1859 N N . GLY A 1 238 ? 6.937 0.125 5.748 1.00 93.88 238 GLY A N 1
ATOM 1860 C CA . GLY A 1 238 ? 6.070 -0.983 5.360 1.00 93.88 238 GLY A CA 1
ATOM 1861 C C . GLY A 1 238 ? 6.143 -1.342 3.871 1.00 93.88 238 GLY A C 1
ATOM 1862 O O . GLY A 1 238 ? 6.734 -0.649 3.047 1.00 93.88 238 GLY A O 1
ATOM 1863 N N . HIS A 1 239 ? 5.536 -2.464 3.515 1.00 97.38 239 HIS A N 1
ATOM 1864 C CA . HIS A 1 239 ? 5.533 -2.999 2.160 1.00 97.38 239 HIS A CA 1
ATOM 1865 C C . HIS A 1 239 ? 4.102 -3.215 1.678 1.00 97.38 239 HIS A C 1
ATOM 1867 O O . HIS A 1 239 ? 3.233 -3.562 2.474 1.00 97.38 239 HIS A O 1
ATOM 1873 N N . VAL A 1 240 ? 3.850 -3.030 0.383 1.00 98.19 240 VAL A N 1
ATOM 1874 C CA . VAL A 1 240 ? 2.555 -3.348 -0.230 1.00 98.19 240 VAL A CA 1
ATOM 1875 C C . VAL A 1 240 ? 2.711 -4.391 -1.322 1.00 98.19 240 VAL A C 1
ATOM 1877 O O . VAL A 1 240 ? 3.628 -4.318 -2.139 1.00 98.19 240 VAL A O 1
ATOM 1880 N N . ALA A 1 241 ? 1.776 -5.332 -1.341 1.00 98.06 241 ALA A N 1
ATOM 1881 C CA . ALA A 1 241 ? 1.645 -6.364 -2.355 1.00 98.06 241 ALA A CA 1
ATOM 1882 C C . ALA A 1 241 ? 0.164 -6.716 -2.529 1.00 98.06 241 ALA A C 1
ATOM 1884 O O . ALA A 1 241 ? -0.689 -6.331 -1.727 1.00 98.06 241 ALA A O 1
ATOM 1885 N N . VAL A 1 242 ? -0.149 -7.485 -3.561 1.00 98.31 242 VAL A N 1
ATOM 1886 C CA . VAL A 1 242 ? -1.445 -8.151 -3.696 1.00 98.31 242 VAL A CA 1
ATOM 1887 C C . VAL A 1 242 ? -1.229 -9.650 -3.743 1.00 98.31 242 VAL A C 1
ATOM 1889 O O . VAL A 1 242 ? -0.302 -10.111 -4.390 1.00 98.31 242 VAL A O 1
ATOM 1892 N N . LEU A 1 243 ? -2.077 -10.414 -3.065 1.00 98.31 243 LEU A N 1
ATOM 1893 C CA . LEU A 1 243 ? -1.994 -11.867 -2.995 1.00 98.31 243 LEU A CA 1
ATOM 1894 C C . LEU A 1 243 ? -3.227 -12.494 -3.646 1.00 98.31 243 LEU A C 1
ATOM 1896 O O . LEU A 1 243 ? -4.350 -12.273 -3.193 1.00 98.31 243 LEU A O 1
ATOM 1900 N N . ASP A 1 244 ? -3.008 -13.315 -4.671 1.00 97.75 244 ASP A N 1
ATOM 1901 C CA . ASP A 1 244 ? -3.971 -14.328 -5.097 1.00 97.75 244 ASP A CA 1
ATOM 1902 C C . ASP A 1 244 ? -3.824 -15.533 -4.165 1.00 97.75 244 ASP A C 1
ATOM 1904 O O . ASP A 1 244 ? -2.908 -16.347 -4.304 1.00 97.75 244 ASP A O 1
ATOM 1908 N N . SER A 1 245 ? -4.709 -15.643 -3.175 1.00 97.50 245 SER A N 1
ATOM 1909 C CA . SER A 1 245 ? -4.644 -16.728 -2.193 1.00 97.50 245 SER A CA 1
ATOM 1910 C C . SER A 1 245 ? -5.107 -18.082 -2.743 1.00 97.50 245 SER A C 1
ATOM 1912 O O . SER A 1 245 ? -4.873 -19.099 -2.085 1.00 97.50 245 SER A O 1
ATOM 1914 N N . ASN A 1 246 ? -5.737 -18.115 -3.925 1.00 96.62 246 ASN A N 1
ATOM 1915 C CA . ASN A 1 246 ? -6.139 -19.352 -4.597 1.00 96.62 246 ASN A CA 1
ATOM 1916 C C . ASN A 1 246 ? -4.928 -19.978 -5.302 1.00 96.62 246 ASN A C 1
ATOM 1918 O O . ASN A 1 246 ? -4.626 -21.150 -5.096 1.00 96.62 246 ASN A O 1
ATOM 1922 N N . ALA A 1 247 ? -4.199 -19.179 -6.089 1.00 96.44 247 ALA A N 1
ATOM 1923 C CA . ALA A 1 247 ? -2.956 -19.613 -6.732 1.00 96.44 247 ALA A CA 1
ATOM 1924 C C . ALA A 1 247 ? -1.760 -19.635 -5.763 1.00 96.44 247 ALA A C 1
ATOM 1926 O O . ALA A 1 247 ? -0.756 -20.293 -6.024 1.00 96.44 247 ALA A O 1
ATOM 1927 N N . TRP A 1 248 ? -1.879 -18.929 -4.635 1.00 96.38 248 TRP A N 1
ATOM 1928 C CA . TRP A 1 248 ? -0.806 -18.668 -3.676 1.00 96.38 248 TRP A CA 1
ATOM 1929 C C . TRP A 1 248 ? 0.383 -17.930 -4.301 1.00 96.38 248 TRP A C 1
ATOM 1931 O O . TRP A 1 248 ? 1.545 -18.295 -4.111 1.00 96.38 248 TRP A O 1
ATOM 1941 N N . VAL A 1 249 ? 0.057 -16.875 -5.050 1.00 96.56 249 VAL A N 1
ATOM 1942 C CA . VAL A 1 249 ? 0.995 -16.039 -5.806 1.00 96.56 249 VAL A CA 1
ATOM 1943 C C . VAL A 1 249 ? 0.819 -14.577 -5.400 1.00 96.56 249 VAL A C 1
ATOM 1945 O O . VAL A 1 249 ? -0.314 -14.106 -5.287 1.00 96.56 249 VAL A O 1
ATOM 1948 N N . TYR A 1 250 ? 1.915 -13.840 -5.212 1.00 97.00 250 TYR A N 1
ATOM 1949 C CA . TYR A 1 250 ? 1.873 -12.410 -4.900 1.00 97.00 250 TYR A CA 1
ATOM 1950 C C . TYR A 1 250 ? 2.365 -11.523 -6.054 1.00 97.00 250 TYR A C 1
ATOM 1952 O O . TYR A 1 250 ? 3.284 -11.869 -6.789 1.00 97.00 250 TYR A O 1
ATOM 1960 N N . TYR A 1 251 ? 1.782 -10.335 -6.158 1.00 97.31 251 TYR A N 1
ATOM 1961 C CA . TYR A 1 251 ? 2.119 -9.262 -7.087 1.00 97.31 251 TYR A CA 1
ATOM 1962 C C . TYR A 1 251 ? 2.686 -8.107 -6.260 1.00 97.31 251 TYR A C 1
ATOM 1964 O O . TYR A 1 251 ? 1.953 -7.408 -5.557 1.00 97.31 251 TYR A O 1
ATOM 1972 N N . GLY A 1 252 ? 4.005 -7.963 -6.271 1.00 95.75 252 GLY A N 1
ATOM 1973 C CA . GLY A 1 252 ? 4.736 -7.018 -5.433 1.00 95.75 252 GLY A CA 1
ATOM 1974 C C . GLY A 1 252 ? 6.238 -7.151 -5.660 1.00 95.75 252 GLY A C 1
ATOM 1975 O O . GLY A 1 252 ? 6.697 -8.119 -6.265 1.00 95.75 252 GLY A O 1
ATOM 1976 N N . THR A 1 253 ? 7.022 -6.188 -5.170 1.00 95.44 253 THR A N 1
ATOM 1977 C CA . THR A 1 253 ? 8.493 -6.267 -5.270 1.00 95.44 253 THR A CA 1
ATOM 1978 C C . THR A 1 253 ? 9.109 -7.190 -4.213 1.00 95.44 253 THR A C 1
ATOM 1980 O O . THR A 1 253 ? 10.321 -7.377 -4.203 1.00 95.44 253 THR A O 1
ATOM 1983 N N . GLY A 1 254 ? 8.296 -7.744 -3.311 1.00 95.06 254 GLY A N 1
ATOM 1984 C CA . GLY A 1 254 ? 8.698 -8.707 -2.295 1.00 95.06 254 GLY A CA 1
ATOM 1985 C C . GLY A 1 254 ? 7.497 -9.265 -1.530 1.00 95.06 254 GLY A C 1
ATOM 1986 O O . GLY A 1 254 ? 6.353 -8.876 -1.765 1.00 95.06 254 GLY A O 1
ATOM 1987 N N . TRP A 1 255 ? 7.766 -10.186 -0.606 1.00 95.69 255 TRP A N 1
ATOM 1988 C CA . TRP A 1 255 ? 6.782 -10.690 0.347 1.00 95.69 255 TRP A CA 1
ATOM 1989 C C . TRP A 1 255 ? 7.453 -10.951 1.695 1.00 95.69 255 TRP A C 1
ATOM 1991 O O . TRP A 1 255 ? 8.430 -11.689 1.767 1.00 95.69 255 TRP A O 1
ATOM 2001 N N . TYR A 1 256 ? 6.922 -10.363 2.767 1.00 95.12 256 TYR A N 1
ATOM 2002 C CA . TYR A 1 256 ? 7.514 -10.397 4.108 1.00 95.12 256 TYR A CA 1
ATOM 2003 C C . TYR A 1 256 ? 6.632 -11.191 5.081 1.00 95.12 256 TYR A C 1
ATOM 2005 O O . TYR A 1 256 ? 5.852 -10.600 5.828 1.00 95.12 256 TYR A O 1
ATOM 2013 N N . PRO A 1 257 ? 6.723 -12.532 5.100 1.00 91.50 257 PRO A N 1
ATOM 2014 C CA . PRO A 1 257 ? 5.789 -13.382 5.841 1.00 91.50 257 PRO A CA 1
ATOM 2015 C C . PRO A 1 257 ? 5.919 -13.259 7.365 1.00 91.50 257 PRO A C 1
ATOM 2017 O O . PRO A 1 257 ? 4.955 -13.530 8.073 1.00 91.50 257 PRO A O 1
ATOM 2020 N N . ALA A 1 258 ? 7.084 -12.837 7.867 1.00 90.06 258 ALA A N 1
ATOM 2021 C CA . ALA A 1 258 ? 7.323 -12.619 9.294 1.00 90.06 258 ALA A CA 1
ATOM 2022 C C . ALA A 1 258 ? 6.800 -11.263 9.806 1.00 90.06 258 ALA A C 1
ATOM 2024 O O . ALA A 1 258 ? 6.744 -11.045 11.013 1.00 90.06 258 ALA A O 1
ATOM 2025 N N . TRP A 1 259 ? 6.437 -10.341 8.909 1.00 93.88 259 TRP A N 1
ATOM 2026 C CA . TRP A 1 259 ? 5.909 -9.032 9.291 1.00 93.88 259 TRP A CA 1
ATOM 2027 C C . TRP A 1 259 ? 4.421 -9.117 9.626 1.00 93.88 259 TRP A C 1
ATOM 2029 O O . TRP A 1 259 ? 3.722 -10.040 9.200 1.00 93.88 259 TRP A O 1
ATOM 2039 N N . ASN A 1 260 ? 3.895 -8.118 10.336 1.00 95.56 260 ASN A N 1
ATOM 2040 C CA . ASN A 1 260 ? 2.457 -8.034 10.568 1.00 95.56 260 ASN A CA 1
ATOM 2041 C C . ASN A 1 260 ? 1.721 -7.816 9.245 1.00 95.56 260 ASN A C 1
ATOM 2043 O O . ASN A 1 260 ? 2.056 -6.902 8.494 1.00 95.56 260 ASN A O 1
ATOM 2047 N N . GLN A 1 261 ? 0.683 -8.613 8.994 1.00 96.12 261 GLN A N 1
ATOM 2048 C CA . GLN A 1 261 ? -0.088 -8.575 7.751 1.00 96.12 261 GLN A CA 1
ATOM 2049 C C . GLN A 1 261 ? -1.402 -7.818 7.952 1.00 96.12 261 GLN A C 1
ATOM 2051 O O . GLN A 1 261 ? -2.183 -8.120 8.854 1.00 96.12 261 GLN A O 1
ATOM 2056 N N . TYR A 1 262 ? -1.673 -6.832 7.107 1.00 98.12 262 TYR A N 1
ATOM 2057 C CA . TYR A 1 262 ? -2.923 -6.078 7.053 1.00 98.12 262 TYR A CA 1
ATOM 2058 C C . TYR A 1 262 ? -3.566 -6.354 5.696 1.00 98.12 262 TYR A C 1
ATOM 2060 O O . TYR A 1 262 ? -3.069 -5.889 4.673 1.00 98.12 262 TYR A O 1
ATOM 2068 N N . CYS A 1 263 ? -4.630 -7.149 5.681 1.00 98.00 263 CYS A N 1
ATOM 2069 C CA . CYS A 1 263 ? -5.196 -7.710 4.458 1.00 98.00 263 CYS A CA 1
ATOM 2070 C C . CYS A 1 263 ? -6.584 -7.117 4.212 1.00 98.00 263 CYS A C 1
ATOM 2072 O O . CYS A 1 263 ? -7.391 -7.047 5.141 1.00 98.00 263 CYS A O 1
ATOM 2074 N N . TYR A 1 264 ? -6.862 -6.733 2.968 1.00 97.88 264 TYR A N 1
ATOM 2075 C CA . TYR A 1 264 ? -8.078 -6.037 2.556 1.00 97.88 264 TYR A CA 1
ATOM 2076 C C . TYR A 1 264 ? -8.698 -6.671 1.301 1.00 97.88 264 TYR A C 1
ATOM 2078 O O . TYR A 1 264 ? -7.977 -6.981 0.351 1.00 97.88 264 TYR A O 1
ATOM 2086 N N . GLN A 1 265 ? -10.027 -6.821 1.279 1.00 95.12 265 GLN A N 1
ATOM 2087 C CA . GLN A 1 265 ? -10.812 -7.160 0.077 1.00 95.12 265 GLN A CA 1
ATOM 2088 C C . GLN A 1 265 ? -11.968 -6.178 -0.105 1.00 95.12 265 GLN A C 1
ATOM 2090 O O . GLN A 1 265 ? -12.446 -5.603 0.879 1.00 95.12 265 GLN A O 1
ATOM 2095 N N . TRP A 1 266 ? -12.446 -6.026 -1.341 1.00 92.81 266 TRP A N 1
ATOM 2096 C CA . TRP A 1 266 ? -13.603 -5.202 -1.697 1.00 92.81 266 TRP A CA 1
ATOM 2097 C C . TRP A 1 266 ? -14.372 -5.760 -2.893 1.00 92.81 266 TRP A C 1
ATOM 2099 O O . TRP A 1 266 ? -13.756 -6.493 -3.699 1.00 92.81 266 TRP A O 1
#

Radius of gyration: 23.53 Å; chains: 1; bounding box: 45×77×63 Å

Secondary structure (DSSP, 8-state):
--HHHHHHHHHHHHHHHHTTEEEEEEEEEE-SSSTTEEEEEEETTEEEEEEGGGEEEEEEETTTEEEEEEETT---EEEE-----S----SSS---GGGS-GGGSPPPPPPP-TTPPEEPPPPP-----SSTT---SSPPPGGGGGGT--SS-TT----S--HHHHHHHHHHHTT-GGGSS-BTTB--B-SSTT--B--HHHHHHHHHHH-SEEESSPPTTS-EEEEEEEETTTEEEEEEEEEETTTTEEESS---TTSEEEEEE-

Organism: Fusarium oxysporum (NCBI:txid5507)

Sequence (266 aa):
MTDYNEDLNKILKMEATRSSAISYEGHSRDDRNFPGHLLVVVSPEVIYSFDETDIIDREENSGHRIRIWVRAGARGFRIARITTGAGSVLGGGPAVPFDIGMENIVPPPPVEVPGMPTAAIAAPRTAALEIETQRAFATPPISAIASYWYNSCAGGDVQSNNCAHYLSDAFIRAGYTELNPPNPYINARCQTTARRPIRARDMWSWFQSKARVTSRTVQRNTGWWAVFQLDESVYWGGHVAVLDSNAWVYYGTGWYPAWNQYCYQW

pLDDT: mean 81.27, std 18.38, range [29.5, 98.44]